Protein AF-A0A9P8LH87-F1 (afdb_monomer_lite)

Structure (mmCIF, N/CA/C/O backbone):
data_AF-A0A9P8LH87-F1
#
_entry.id   AF-A0A9P8LH87-F1
#
loop_
_atom_site.group_PDB
_atom_site.id
_atom_site.type_symbol
_atom_site.label_atom_id
_atom_site.label_alt_id
_atom_site.label_comp_id
_atom_site.label_asym_id
_atom_site.label_entity_id
_atom_site.label_seq_id
_atom_site.pdbx_PDB_ins_code
_atom_site.Cartn_x
_atom_site.Cartn_y
_atom_site.Cartn_z
_atom_site.occupancy
_atom_site.B_iso_or_equiv
_atom_site.auth_seq_id
_atom_site.auth_comp_id
_atom_site.auth_asym_id
_atom_site.auth_atom_id
_atom_site.pdbx_PDB_model_num
ATOM 1 N N . MET A 1 1 ? -9.442 4.334 -18.642 1.00 29.98 1 MET A N 1
ATOM 2 C CA . MET A 1 1 ? -10.395 4.026 -17.554 1.00 29.98 1 MET A CA 1
ATOM 3 C C . MET A 1 1 ? -9.666 4.016 -16.208 1.00 29.98 1 MET A C 1
ATOM 5 O O . MET A 1 1 ? -9.674 3.008 -15.526 1.00 29.98 1 MET A O 1
ATOM 9 N N . ALA A 1 2 ? -9.002 5.116 -15.840 1.00 28.38 2 ALA A N 1
ATOM 10 C CA . ALA A 1 2 ? -8.230 5.226 -14.590 1.00 28.38 2 ALA A CA 1
ATOM 11 C C . ALA A 1 2 ? -8.615 6.495 -13.801 1.00 28.38 2 ALA A C 1
ATOM 13 O O . ALA A 1 2 ? -7.795 7.063 -13.097 1.00 28.38 2 ALA A O 1
ATOM 14 N N . GLY A 1 3 ? -9.852 6.971 -13.983 1.00 26.28 3 GLY A N 1
ATOM 15 C CA . GLY A 1 3 ? -10.373 8.191 -13.351 1.00 26.28 3 GLY A CA 1
ATOM 16 C C . GLY A 1 3 ? -11.658 7.977 -12.546 1.00 26.28 3 GLY A C 1
ATOM 17 O O . GLY A 1 3 ? -12.311 8.950 -12.207 1.00 26.28 3 GLY A O 1
ATOM 18 N N . GLU A 1 4 ? -12.043 6.726 -12.265 1.00 32.62 4 GLU A N 1
ATOM 19 C CA . GLU A 1 4 ? -13.296 6.384 -11.556 1.00 32.62 4 GLU A CA 1
ATOM 20 C C . GLU A 1 4 ? -13.100 5.314 -10.459 1.00 32.62 4 GLU A C 1
ATOM 22 O O . GLU A 1 4 ? -14.063 4.773 -9.927 1.00 32.62 4 GLU A O 1
ATOM 27 N N . THR A 1 5 ? -11.860 4.943 -10.122 1.00 45.44 5 THR A N 1
ATOM 28 C CA . THR A 1 5 ? -11.582 3.670 -9.430 1.00 45.44 5 THR A CA 1
ATOM 29 C C . THR A 1 5 ? -11.539 3.736 -7.901 1.00 45.44 5 THR A C 1
ATOM 31 O O . THR A 1 5 ? -11.741 2.703 -7.272 1.00 45.44 5 THR A O 1
ATOM 34 N N . GLY A 1 6 ? -11.328 4.903 -7.282 1.00 44.91 6 GLY A N 1
ATOM 35 C CA . GLY A 1 6 ? -11.209 5.007 -5.816 1.00 44.91 6 GLY A CA 1
ATOM 36 C C . GLY A 1 6 ? -12.530 4.787 -5.069 1.00 44.91 6 GLY A C 1
ATOM 37 O O . GLY A 1 6 ? -12.578 4.081 -4.065 1.00 44.91 6 GLY A O 1
ATOM 38 N N . THR A 1 7 ? -13.638 5.310 -5.599 1.00 52.12 7 THR A N 1
ATOM 39 C CA . THR A 1 7 ? -14.965 5.210 -4.969 1.00 52.12 7 THR A CA 1
ATOM 40 C C . THR A 1 7 ? -15.553 3.804 -5.013 1.00 52.12 7 THR A C 1
ATOM 42 O O . THR A 1 7 ? -16.386 3.480 -4.174 1.00 52.12 7 THR A O 1
ATOM 45 N N . HIS A 1 8 ? -15.106 2.938 -5.925 1.00 70.31 8 HIS A N 1
ATOM 46 C CA . HIS A 1 8 ? -15.698 1.612 -6.089 1.00 70.31 8 HIS A CA 1
ATOM 47 C C . HIS A 1 8 ? -15.263 0.620 -4.997 1.00 70.31 8 HIS A C 1
ATOM 49 O O . HIS A 1 8 ? -16.070 -0.214 -4.595 1.00 70.31 8 HIS A O 1
ATOM 55 N N . TYR A 1 9 ? -14.025 0.688 -4.487 1.00 88.06 9 TYR A N 1
ATOM 56 C CA . TYR A 1 9 ? -13.540 -0.311 -3.523 1.00 88.06 9 TYR A CA 1
ATOM 57 C C . TYR A 1 9 ? -14.290 -0.245 -2.195 1.00 88.06 9 TYR A C 1
ATOM 59 O O . TYR A 1 9 ? -14.820 -1.265 -1.750 1.00 88.06 9 TYR A O 1
ATOM 67 N N . PHE A 1 10 ? -14.385 0.940 -1.588 1.00 90.38 10 PHE A N 1
ATOM 68 C CA . PHE A 1 10 ? -15.078 1.077 -0.308 1.00 90.38 10 PHE A CA 1
ATOM 69 C C . PHE A 1 10 ? -16.588 0.982 -0.481 1.00 90.38 10 PHE A C 1
ATOM 71 O O . PHE A 1 10 ? -17.227 0.256 0.271 1.00 90.38 10 PHE A O 1
ATOM 78 N N . GLN A 1 11 ? -17.152 1.580 -1.538 1.00 90.25 11 GLN A N 1
ATOM 79 C CA . GLN A 1 11 ? -18.589 1.516 -1.792 1.00 90.25 11 GLN A CA 1
ATOM 80 C C . GLN A 1 11 ? -19.066 0.069 -1.943 1.00 90.25 11 GLN A C 1
ATOM 82 O O . GLN A 1 11 ? -20.049 -0.304 -1.310 1.00 90.25 11 GLN A O 1
ATOM 87 N N . ARG A 1 12 ? -18.365 -0.777 -2.711 1.00 90.25 12 ARG A N 1
ATOM 88 C CA . ARG A 1 12 ? -18.690 -2.215 -2.808 1.00 90.25 12 ARG A CA 1
ATOM 89 C C . ARG A 1 12 ? -18.561 -2.944 -1.481 1.00 90.25 12 ARG A C 1
ATOM 91 O O . ARG A 1 12 ? -19.260 -3.928 -1.268 1.00 90.25 12 ARG A O 1
ATOM 98 N N . ASN A 1 13 ? -17.634 -2.502 -0.635 1.00 92.25 13 ASN A N 1
ATOM 99 C CA . ASN A 1 13 ? -17.394 -3.112 0.659 1.00 92.25 13 ASN A CA 1
ATOM 100 C C . ASN A 1 13 ? -18.334 -2.589 1.750 1.00 92.25 13 ASN A C 1
ATOM 102 O O . ASN A 1 13 ? -18.243 -3.088 2.864 1.00 92.25 13 ASN A O 1
ATOM 106 N N . LEU A 1 14 ? -19.266 -1.676 1.461 1.00 94.06 14 LEU A N 1
ATOM 107 C CA . LEU A 1 14 ? -20.299 -1.295 2.423 1.00 94.06 14 LEU A CA 1
ATOM 108 C C . LEU A 1 14 ? -21.257 -2.466 2.697 1.00 94.06 14 LEU A C 1
ATOM 110 O O . LEU A 1 14 ? -21.630 -3.207 1.784 1.00 94.06 14 LEU A O 1
ATOM 114 N N . VAL A 1 15 ? -21.717 -2.615 3.941 1.00 94.12 15 VAL A N 1
ATOM 115 C CA . VAL A 1 15 ? -22.616 -3.710 4.361 1.00 94.12 15 VAL A CA 1
ATOM 116 C C . VAL A 1 15 ? -23.922 -3.752 3.563 1.00 94.12 15 VAL A C 1
ATOM 118 O O . VAL A 1 15 ? -24.407 -4.830 3.221 1.00 94.12 15 VAL A O 1
ATOM 121 N N . HIS A 1 16 ? -24.465 -2.599 3.161 1.00 91.75 16 HIS A N 1
ATOM 122 C CA . HIS A 1 16 ? -25.667 -2.534 2.320 1.00 91.75 16 HIS A CA 1
ATOM 123 C C . HIS A 1 16 ? -25.424 -2.971 0.861 1.00 91.75 16 HIS A C 1
ATOM 125 O O . HIS A 1 16 ? -26.381 -3.184 0.118 1.00 91.75 16 HIS A O 1
ATOM 131 N N . HIS A 1 17 ? -24.162 -3.155 0.467 1.00 91.44 17 HIS A N 1
ATOM 132 C CA . HIS A 1 17 ? -23.740 -3.785 -0.785 1.00 91.44 17 HIS A CA 1
ATOM 133 C C . HIS A 1 17 ? -23.175 -5.204 -0.582 1.00 91.44 17 HIS A C 1
ATOM 135 O O . HIS A 1 17 ? -22.661 -5.800 -1.527 1.00 91.44 17 HIS A O 1
ATOM 141 N N . GLY A 1 18 ? -23.315 -5.777 0.620 1.00 90.81 18 GLY A N 1
ATOM 142 C CA . GLY A 1 18 ? -22.856 -7.130 0.947 1.00 90.81 18 GLY A CA 1
ATOM 143 C C . GLY A 1 18 ? -21.380 -7.229 1.344 1.00 90.81 18 GLY A C 1
ATOM 144 O O . GLY A 1 18 ? -20.838 -8.333 1.343 1.00 90.81 18 GLY A O 1
ATOM 145 N N . GLY A 1 19 ? -20.733 -6.102 1.653 1.00 93.00 19 GLY A N 1
ATOM 146 C CA . GLY A 1 19 ? -19.366 -6.058 2.167 1.00 93.00 19 GLY A CA 1
ATOM 147 C C . GLY A 1 19 ? -19.262 -6.072 3.698 1.00 93.00 19 GLY A C 1
ATOM 148 O O . GLY A 1 19 ? -20.165 -6.539 4.387 1.00 93.00 19 GLY A O 1
ATOM 149 N N . PHE A 1 20 ? -18.133 -5.576 4.214 1.00 93.81 20 PHE A N 1
ATOM 150 C CA . PHE A 1 20 ? -17.733 -5.624 5.631 1.00 93.81 20 PHE A CA 1
ATOM 151 C C . PHE A 1 20 ? -17.703 -4.259 6.340 1.00 93.81 20 PHE A C 1
ATOM 153 O O . PHE A 1 20 ? -17.503 -4.224 7.549 1.00 93.81 20 PHE A O 1
ATOM 160 N N . LEU A 1 21 ? -17.848 -3.150 5.614 1.00 95.44 21 LEU A N 1
ATOM 161 C CA . LEU A 1 21 ? -17.744 -1.791 6.146 1.00 95.44 21 LEU A CA 1
ATOM 162 C C . LEU A 1 21 ? -19.134 -1.255 6.497 1.00 95.44 21 LEU A C 1
ATOM 164 O O . LEU A 1 21 ? -19.994 -1.141 5.622 1.00 95.44 21 LEU A O 1
ATOM 168 N N . ASP A 1 22 ? -19.366 -0.910 7.759 1.00 95.94 22 ASP A N 1
ATOM 169 C CA . ASP A 1 22 ? -20.604 -0.235 8.166 1.00 95.94 22 ASP A CA 1
ATOM 170 C C . ASP A 1 22 ? -20.636 1.215 7.660 1.00 95.94 22 ASP A C 1
ATOM 172 O O . ASP A 1 22 ? -21.649 1.681 7.131 1.00 95.94 22 ASP A O 1
ATOM 176 N N . GLU A 1 23 ? -19.494 1.894 7.755 1.00 95.06 23 GLU A N 1
ATOM 177 C CA . GLU A 1 23 ? -19.269 3.258 7.289 1.00 95.06 23 GLU A CA 1
ATOM 178 C C . GLU A 1 23 ? -17.835 3.447 6.776 1.00 95.06 23 GLU A C 1
ATOM 180 O O . GLU A 1 23 ? -16.977 2.587 6.968 1.00 95.06 23 GLU A O 1
ATOM 185 N N . VAL A 1 24 ? -17.599 4.572 6.102 1.00 95.06 24 VAL A N 1
ATOM 186 C CA . VAL A 1 24 ? -16.270 5.059 5.714 1.00 95.06 24 VAL A CA 1
ATOM 187 C C . VAL A 1 24 ? -16.137 6.492 6.197 1.00 95.06 24 VAL A C 1
ATOM 189 O O . VAL A 1 24 ? -16.932 7.357 5.807 1.00 95.06 24 VAL A O 1
ATOM 192 N N . VAL A 1 25 ? -15.128 6.753 7.021 1.00 93.50 25 VAL A N 1
ATOM 193 C CA . VAL A 1 25 ? -14.906 8.060 7.638 1.00 93.50 25 VAL A CA 1
ATOM 194 C C . VAL A 1 25 ? -13.648 8.687 7.053 1.00 93.50 25 VAL A C 1
ATOM 196 O O . VAL A 1 25 ? -12.530 8.210 7.238 1.00 93.50 25 VAL A O 1
ATOM 199 N N . PHE A 1 26 ? -13.822 9.804 6.356 1.00 91.94 26 PHE A N 1
ATOM 200 C CA . PHE A 1 26 ? -12.718 10.550 5.767 1.00 91.94 26 PHE A CA 1
ATOM 201 C C . PHE A 1 26 ? -12.140 11.535 6.783 1.00 91.94 26 PHE A C 1
ATOM 203 O O . PHE A 1 26 ? -12.861 12.379 7.327 1.00 91.94 26 PHE A O 1
ATOM 210 N N . LEU A 1 27 ? -10.823 11.484 6.987 1.00 88.56 27 LEU A N 1
ATOM 211 C CA . LEU A 1 27 ? -10.092 12.507 7.725 1.00 88.56 27 LEU A CA 1
ATOM 212 C C . LEU A 1 27 ? -9.541 13.544 6.750 1.00 88.56 27 LEU A C 1
ATOM 214 O O . LEU A 1 27 ? -8.509 13.342 6.103 1.00 88.56 27 LEU A O 1
ATOM 218 N N . GLN A 1 28 ? -10.220 14.683 6.661 1.00 86.00 28 GLN A N 1
ATOM 219 C CA . GLN A 1 28 ? -9.756 15.793 5.841 1.00 86.00 28 GLN A CA 1
ATOM 220 C C . GLN A 1 28 ? -8.493 16.416 6.456 1.00 86.00 28 GLN A C 1
ATOM 222 O O . GLN A 1 28 ? -8.546 17.066 7.498 1.00 86.00 28 GLN A O 1
ATOM 227 N N . ARG A 1 29 ? -7.350 16.235 5.788 1.00 80.88 29 ARG A N 1
ATOM 228 C CA . ARG A 1 29 ? -6.041 16.786 6.190 1.00 80.88 29 ARG A CA 1
ATOM 229 C C . ARG A 1 29 ? -5.373 17.603 5.075 1.00 80.88 29 ARG A C 1
ATOM 231 O O . ARG A 1 29 ? -4.154 17.725 5.022 1.00 80.88 29 ARG A O 1
ATOM 238 N N . THR A 1 30 ? -6.181 18.168 4.184 1.00 82.44 30 THR A N 1
ATOM 239 C CA . THR A 1 30 ? -5.751 19.040 3.085 1.00 82.44 30 THR A CA 1
ATOM 240 C C . THR A 1 30 ? -6.389 20.421 3.235 1.00 82.44 30 THR A C 1
ATOM 242 O O . THR A 1 30 ? -7.486 20.554 3.783 1.00 82.44 30 THR A O 1
ATOM 245 N N . SER A 1 31 ? -5.677 21.449 2.778 1.00 83.50 31 SER A N 1
ATOM 246 C CA . SER A 1 31 ? -6.192 22.814 2.619 1.00 83.50 31 SER A CA 1
ATOM 247 C C . SER A 1 31 ? -6.432 23.170 1.150 1.00 83.50 31 SER A C 1
ATOM 249 O O . SER A 1 31 ? -6.701 24.330 0.843 1.00 83.50 31 SER A O 1
ATOM 251 N N . ASP A 1 32 ? -6.249 22.211 0.240 1.00 88.44 32 ASP A N 1
ATOM 252 C CA . ASP A 1 32 ? -6.529 22.395 -1.176 1.00 88.44 32 ASP A CA 1
ATOM 253 C C . ASP A 1 32 ? -8.045 22.389 -1.407 1.00 88.44 32 ASP A C 1
ATOM 255 O O . ASP A 1 32 ? -8.748 21.462 -1.005 1.00 88.44 32 ASP A O 1
ATOM 259 N N . GLN A 1 33 ? -8.562 23.451 -2.024 1.00 91.69 33 GLN A N 1
ATOM 260 C CA . GLN A 1 33 ? -10.002 23.610 -2.206 1.00 91.69 33 GLN A CA 1
ATOM 261 C C . GLN A 1 33 ? -10.581 22.603 -3.208 1.00 91.69 33 GLN A C 1
ATOM 263 O O . GLN A 1 33 ? -11.731 22.202 -3.051 1.00 91.69 33 GLN A O 1
ATOM 268 N N . GLU A 1 34 ? -9.810 22.183 -4.213 1.00 92.38 34 GLU A N 1
ATOM 269 C CA . GLU A 1 34 ? -10.263 21.202 -5.201 1.00 92.38 34 GLU A CA 1
ATOM 270 C C . GLU A 1 34 ? -10.465 19.832 -4.541 1.00 92.38 34 GLU A C 1
ATOM 272 O O . GLU A 1 34 ? -11.516 19.210 -4.724 1.00 92.38 34 GLU A O 1
ATOM 277 N N . ASP A 1 35 ? -9.519 19.412 -3.695 1.00 89.25 35 ASP A N 1
ATOM 278 C CA . ASP A 1 35 ? -9.626 18.171 -2.919 1.00 89.25 35 ASP A CA 1
ATOM 279 C C . ASP A 1 35 ? -10.820 18.212 -1.952 1.00 89.25 35 ASP A C 1
ATOM 281 O O . ASP A 1 35 ? -11.580 17.245 -1.837 1.00 89.25 35 ASP A O 1
ATOM 285 N N . ILE A 1 36 ? -11.011 19.346 -1.267 1.00 90.06 36 ILE A N 1
ATOM 286 C CA . ILE A 1 36 ? -12.121 19.560 -0.328 1.00 90.06 36 ILE A CA 1
ATOM 287 C C . ILE A 1 36 ? -13.466 19.478 -1.061 1.00 90.06 36 ILE A C 1
ATOM 289 O O . ILE A 1 36 ? -14.369 18.753 -0.631 1.00 90.06 36 ILE A O 1
ATOM 293 N N . ASP A 1 37 ? -13.609 20.175 -2.189 1.00 93.00 37 ASP A N 1
ATOM 294 C CA . ASP A 1 37 ? -14.839 20.179 -2.984 1.00 93.00 37 ASP A CA 1
ATOM 295 C C . ASP A 1 37 ? -15.153 18.781 -3.538 1.00 93.00 37 ASP A C 1
ATOM 297 O O . ASP A 1 37 ? -16.312 18.337 -3.519 1.00 93.00 37 ASP A O 1
ATOM 301 N N . TRP A 1 38 ? -14.124 18.056 -3.990 1.00 92.38 38 TRP A N 1
ATOM 302 C CA . TRP A 1 38 ? -14.246 16.666 -4.421 1.00 92.38 38 TRP A CA 1
ATOM 303 C C . TRP A 1 38 ? -14.715 15.758 -3.279 1.00 92.38 38 TRP A C 1
ATOM 305 O O . TRP A 1 38 ? -15.649 14.969 -3.469 1.00 92.38 38 TRP A O 1
ATOM 315 N N . LEU A 1 39 ? -14.127 15.894 -2.087 1.00 91.81 39 LEU A N 1
ATOM 316 C CA . LEU A 1 39 ? -14.471 15.094 -0.915 1.00 91.81 39 LEU A CA 1
ATOM 317 C C . LEU A 1 39 ? -15.929 15.322 -0.496 1.00 91.81 39 LEU A C 1
ATOM 319 O O . LEU A 1 39 ? -16.704 14.367 -0.404 1.00 91.81 39 LEU A O 1
ATOM 323 N N . HIS A 1 40 ? -16.345 16.579 -0.324 1.00 93.75 40 HIS A N 1
ATOM 324 C CA . HIS A 1 40 ? -17.731 16.914 0.021 1.00 93.75 40 HIS A CA 1
ATOM 325 C C . HIS A 1 40 ? -18.728 16.430 -1.040 1.00 93.75 40 HIS A C 1
ATOM 327 O O . HIS A 1 40 ? -19.803 15.909 -0.714 1.00 93.75 40 HIS A O 1
ATOM 333 N N . THR A 1 41 ? -18.375 16.550 -2.321 1.00 94.44 41 THR A N 1
ATOM 334 C CA . THR A 1 41 ? -19.199 16.033 -3.420 1.00 94.44 41 THR A CA 1
ATOM 335 C C . THR A 1 41 ? -19.322 14.510 -3.367 1.00 94.44 41 THR A C 1
ATOM 337 O O . THR A 1 41 ? -20.404 13.974 -3.600 1.00 94.44 41 THR A O 1
ATOM 340 N N . THR A 1 42 ? -18.238 13.804 -3.056 1.00 91.94 42 THR A N 1
ATOM 341 C CA . THR A 1 42 ? -18.209 12.338 -2.979 1.00 91.94 42 THR A CA 1
ATOM 342 C C . THR A 1 42 ? -19.034 11.824 -1.802 1.00 91.94 42 THR A C 1
ATOM 344 O O . THR A 1 42 ? -19.883 10.947 -1.979 1.00 91.94 42 THR A O 1
ATOM 347 N N . VAL A 1 43 ? -18.848 12.417 -0.622 1.00 93.25 43 VAL A N 1
ATOM 348 C CA . VAL A 1 43 ? -19.565 12.049 0.606 1.00 93.25 43 VAL A CA 1
ATOM 349 C C . VAL A 1 43 ? -21.061 12.341 0.485 1.00 93.25 43 VAL A C 1
ATOM 351 O O . VAL A 1 43 ? -21.882 11.481 0.784 1.00 93.25 43 VAL A O 1
ATOM 354 N N . SER A 1 44 ? -21.447 13.505 -0.051 1.00 94.75 44 SER A N 1
ATOM 355 C CA . SER A 1 44 ? -22.869 13.858 -0.223 1.00 94.75 44 SER A CA 1
ATOM 356 C C . SER A 1 44 ? -23.636 12.934 -1.177 1.00 94.75 44 SER A C 1
ATOM 358 O O . SER A 1 44 ? -24.862 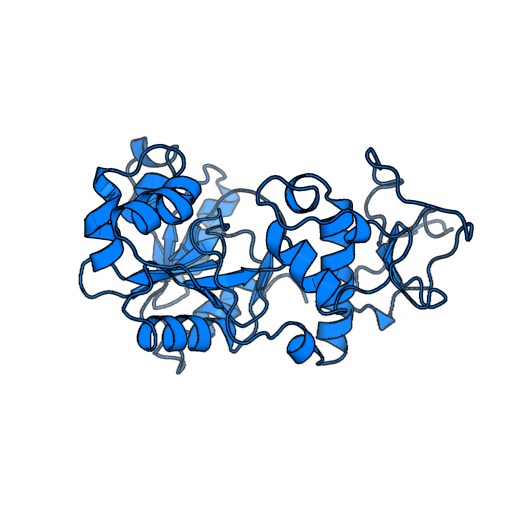12.845 -1.098 1.00 94.75 44 SER A O 1
ATOM 360 N N . LYS A 1 45 ? -22.930 12.238 -2.075 1.00 92.62 45 LYS A N 1
ATOM 361 C CA . LYS A 1 45 ? -23.515 11.313 -3.054 1.00 92.62 45 LYS A CA 1
ATOM 362 C C . LYS A 1 45 ? -23.495 9.851 -2.611 1.00 92.62 45 LYS A C 1
ATOM 364 O O . LYS A 1 45 ? -24.151 9.039 -3.262 1.00 92.62 45 LYS A O 1
ATOM 369 N N . THR A 1 46 ? -22.769 9.510 -1.546 1.00 90.56 46 THR A N 1
ATOM 370 C CA . THR A 1 46 ? -22.499 8.114 -1.178 1.00 90.56 46 THR A CA 1
ATOM 371 C C . THR A 1 46 ? -23.003 7.821 0.235 1.00 90.56 46 THR A C 1
ATOM 373 O O . THR A 1 46 ? -22.359 8.207 1.209 1.00 90.56 46 THR A O 1
ATOM 376 N N . PRO A 1 47 ? -24.155 7.137 0.382 1.00 92.50 47 PRO A N 1
ATOM 377 C CA . PRO A 1 47 ? -24.630 6.689 1.686 1.00 92.50 47 PRO A CA 1
ATOM 378 C C . PRO A 1 47 ? -23.581 5.832 2.400 1.00 92.50 47 PRO A C 1
ATOM 380 O O . PRO A 1 47 ? -22.967 4.969 1.779 1.00 92.50 47 PRO A O 1
ATOM 383 N N . GLY A 1 48 ? -23.399 6.054 3.701 1.00 92.69 48 GLY A N 1
ATOM 384 C CA . GLY A 1 48 ? -22.381 5.367 4.502 1.00 92.69 48 GLY A CA 1
ATOM 385 C C . GLY A 1 48 ? -21.006 6.035 4.481 1.00 92.69 48 GLY A C 1
ATOM 386 O O . GLY A 1 48 ? -20.119 5.571 5.183 1.00 92.69 48 GLY A O 1
ATOM 387 N N . TYR A 1 49 ? -20.810 7.114 3.716 1.00 95.06 49 TYR A N 1
ATOM 388 C CA . TYR A 1 49 ? -19.601 7.931 3.821 1.00 95.06 49 TYR A CA 1
ATOM 389 C C . TYR A 1 49 ? -19.852 9.139 4.725 1.00 95.06 49 TYR A C 1
ATOM 391 O O . TYR A 1 49 ? -20.934 9.732 4.699 1.00 95.06 49 TYR A O 1
ATOM 399 N N . SER A 1 50 ? -18.841 9.535 5.492 1.00 94.31 50 SER A N 1
ATOM 400 C CA . SER A 1 50 ? -18.870 10.726 6.338 1.00 94.31 50 SER A CA 1
ATOM 401 C C . SER A 1 50 ? -17.507 11.422 6.370 1.00 94.31 50 SER A C 1
ATOM 403 O O . SER A 1 50 ? -16.486 10.849 5.997 1.00 94.31 50 SER A O 1
ATOM 405 N N . ILE A 1 51 ? -17.490 12.688 6.786 1.00 92.00 51 ILE A N 1
ATOM 406 C CA . ILE A 1 51 ? -16.250 13.429 7.044 1.00 92.00 51 ILE A CA 1
ATOM 407 C C . ILE A 1 51 ? -16.154 13.615 8.551 1.00 92.00 51 ILE A C 1
ATOM 409 O O . ILE A 1 51 ? -17.104 14.082 9.185 1.00 92.00 51 ILE A O 1
ATOM 413 N N . ALA A 1 52 ? -15.009 13.257 9.117 1.00 88.06 52 ALA A N 1
ATOM 414 C CA . ALA A 1 52 ? -14.724 13.495 10.518 1.00 88.06 52 ALA A CA 1
ATOM 415 C C . ALA A 1 52 ? -14.692 14.997 10.837 1.00 88.06 52 ALA A C 1
ATOM 417 O O . ALA A 1 52 ? -14.018 15.779 10.165 1.00 88.06 52 ALA A O 1
ATOM 418 N N . ASN A 1 53 ? -15.354 15.395 11.925 1.00 73.81 53 ASN A N 1
ATOM 419 C CA . ASN A 1 53 ? -15.263 16.757 12.446 1.00 73.81 53 ASN A CA 1
ATOM 420 C C . ASN A 1 53 ? -13.942 16.940 13.211 1.00 73.81 53 ASN A C 1
ATOM 422 O O . ASN A 1 53 ? -13.867 16.643 14.403 1.00 73.81 53 ASN A O 1
ATOM 426 N N . TYR A 1 54 ? -12.908 17.441 12.534 1.00 69.44 54 TYR A N 1
ATOM 427 C CA . TYR A 1 54 ? -11.635 17.817 13.155 1.00 69.44 54 TYR A CA 1
ATOM 428 C C . TYR A 1 54 ? -11.583 19.308 13.504 1.00 69.44 54 TYR A C 1
ATOM 430 O O . TYR A 1 54 ? -12.031 20.159 12.739 1.00 69.44 54 TYR A O 1
ATOM 438 N N . THR A 1 55 ? -10.996 19.634 14.656 1.00 61.94 55 THR A N 1
ATOM 439 C CA . THR A 1 55 ? -10.570 20.998 14.994 1.00 61.94 55 THR A CA 1
ATOM 440 C C . THR A 1 55 ? -9.199 21.294 14.364 1.00 61.94 55 THR A C 1
ATOM 442 O O . THR A 1 55 ? -8.382 20.388 14.189 1.00 61.94 55 THR A O 1
ATOM 445 N N . GLU A 1 56 ? -8.938 22.556 13.994 1.00 55.94 56 GLU A N 1
ATOM 446 C CA . GLU A 1 56 ? -7.729 22.978 13.250 1.00 55.94 56 GLU A CA 1
ATOM 447 C C . GLU A 1 56 ? -6.397 22.600 13.936 1.00 55.94 56 GLU A C 1
ATOM 449 O O . GLU A 1 56 ? -5.391 22.383 13.263 1.00 55.94 56 GLU A O 1
ATOM 454 N N . ASP A 1 57 ? -6.382 22.463 15.264 1.00 56.38 57 ASP A N 1
ATOM 455 C CA . ASP A 1 57 ? -5.208 22.106 16.073 1.00 56.38 57 ASP A CA 1
ATOM 456 C C . ASP A 1 57 ? -4.724 20.656 15.878 1.00 56.38 57 ASP A C 1
ATOM 458 O O . ASP A 1 57 ? -3.598 20.329 16.251 1.00 56.38 57 ASP A O 1
ATOM 462 N N . ARG A 1 58 ? -5.535 19.794 15.251 1.00 56.38 58 ARG A N 1
ATOM 463 C CA . ARG A 1 58 ? -5.267 18.353 15.096 1.00 56.38 58 ARG A CA 1
ATOM 464 C C . ARG A 1 58 ? -4.752 17.936 13.717 1.00 56.38 58 ARG A C 1
ATOM 466 O O . ARG A 1 58 ? -4.363 16.784 13.536 1.00 56.38 58 ARG A O 1
ATOM 473 N N . VAL A 1 59 ? -4.704 18.857 12.752 1.00 56.62 59 VAL A N 1
ATOM 474 C CA . VAL A 1 59 ? -4.304 18.565 11.359 1.00 56.62 59 VAL A CA 1
ATOM 475 C C . VAL A 1 59 ? -2.814 18.208 11.247 1.00 56.62 59 VAL A C 1
ATOM 477 O O . VAL A 1 59 ? -2.429 17.403 10.402 1.00 56.62 59 VAL A O 1
ATOM 480 N N . SER A 1 60 ? -1.963 18.763 12.116 1.00 59.53 60 SER A N 1
ATOM 481 C CA . SER A 1 60 ? -0.501 18.611 12.039 1.00 59.53 60 SER A CA 1
ATOM 482 C C . SER A 1 60 ? 0.061 17.376 12.752 1.00 59.53 60 SER A C 1
ATOM 484 O O . SER A 1 60 ? 1.225 17.040 12.538 1.00 59.53 60 SER A O 1
ATOM 486 N N . ASN A 1 61 ? -0.736 16.687 13.577 1.00 72.38 61 ASN A N 1
ATOM 487 C CA . ASN A 1 61 ? -0.293 15.528 14.351 1.00 72.38 61 ASN A CA 1
ATOM 488 C C . ASN A 1 61 ? -1.114 14.280 13.977 1.00 72.38 61 ASN A C 1
ATOM 490 O O . ASN A 1 61 ? -2.331 14.212 14.165 1.00 72.38 61 ASN A O 1
ATOM 494 N N . TYR A 1 62 ? -0.439 13.284 13.398 1.00 74.06 62 TYR A N 1
ATOM 495 C CA . TYR A 1 62 ? -1.052 12.032 12.940 1.00 74.06 62 TYR A CA 1
ATOM 496 C C . TYR A 1 62 ? -1.626 11.189 14.078 1.00 74.06 62 TYR A C 1
ATOM 498 O O . TYR A 1 62 ? -2.633 10.518 13.856 1.00 74.06 62 TYR A O 1
ATOM 506 N N . ALA A 1 63 ? -1.132 11.349 15.311 1.00 77.44 63 ALA A N 1
ATOM 507 C CA . ALA A 1 63 ? -1.695 10.681 16.484 1.00 77.44 63 ALA A CA 1
ATOM 508 C C . ALA A 1 63 ? -3.187 11.012 16.705 1.00 77.44 63 ALA A C 1
ATOM 510 O O . ALA A 1 63 ? -3.952 10.151 17.129 1.00 77.44 63 ALA A O 1
ATOM 511 N N . HIS A 1 64 ? -3.645 12.212 16.325 1.00 80.50 64 HIS A N 1
ATOM 512 C CA . HIS A 1 64 ? -5.058 12.590 16.456 1.00 80.50 64 HIS A CA 1
ATOM 513 C C . HIS A 1 64 ? -5.995 11.874 15.481 1.00 80.50 64 HIS A C 1
ATOM 515 O O . HIS A 1 64 ? -7.215 11.979 15.617 1.00 80.50 64 HIS A O 1
ATOM 521 N N . SER A 1 65 ? -5.466 11.131 14.501 1.00 81.00 65 SER A N 1
ATOM 522 C CA . SER A 1 65 ? -6.288 10.245 13.665 1.00 81.00 65 SER A CA 1
ATOM 523 C C . SER A 1 65 ? -7.075 9.261 14.543 1.00 81.00 65 SER A C 1
ATOM 525 O O . SER A 1 65 ? -8.227 8.953 14.283 1.00 81.00 65 SER A O 1
ATOM 527 N N . TRP A 1 66 ? -6.495 8.854 15.667 1.00 87.06 66 TRP A N 1
ATOM 528 C CA . TRP A 1 66 ? -7.013 7.808 16.545 1.00 87.06 66 TRP A CA 1
ATOM 529 C C . TRP A 1 66 ? -8.026 8.299 17.598 1.00 87.06 66 TRP A C 1
ATOM 531 O O . TRP A 1 66 ? -8.584 7.506 18.365 1.00 87.06 66 TRP A O 1
ATOM 541 N N . ASP A 1 67 ? -8.299 9.605 17.645 1.00 86.25 67 ASP A N 1
ATOM 542 C CA . ASP A 1 67 ? -9.162 10.220 18.663 1.00 86.25 67 ASP A CA 1
ATOM 543 C C . ASP A 1 67 ? -10.635 9.816 18.528 1.00 86.25 67 ASP A C 1
ATOM 545 O O . ASP A 1 67 ? -11.365 9.795 19.519 1.00 86.25 67 ASP A O 1
ATOM 549 N N . LEU A 1 68 ? -11.066 9.480 17.311 1.00 86.50 68 LEU A N 1
ATOM 550 C CA . LEU A 1 68 ? -12.445 9.093 17.000 1.00 86.50 68 LEU A CA 1
ATOM 551 C C . LEU A 1 68 ? -12.712 7.604 17.227 1.00 86.50 68 LEU A C 1
ATOM 553 O O . LEU A 1 68 ? -13.842 7.157 17.074 1.00 86.50 68 LEU A O 1
ATOM 557 N N . CYS A 1 69 ? -11.683 6.830 17.582 1.00 92.06 69 CYS A N 1
ATOM 558 C CA . CYS A 1 69 ? -11.856 5.412 17.852 1.00 92.06 69 CYS A CA 1
ATOM 559 C C . CYS A 1 69 ? -12.651 5.184 19.145 1.00 92.06 69 CYS A C 1
ATOM 561 O O . CYS A 1 69 ? -12.324 5.743 20.200 1.00 92.06 69 CYS A O 1
ATOM 563 N N . GLU A 1 70 ? -13.656 4.318 19.057 1.00 94.56 70 GLU A N 1
ATOM 564 C CA . GLU A 1 70 ? -14.564 3.951 20.139 1.00 94.56 70 GLU A CA 1
ATOM 565 C C . GLU A 1 70 ? -14.384 2.476 20.543 1.00 94.56 70 GLU A C 1
ATOM 567 O O . GLU A 1 70 ? -14.158 1.621 19.680 1.00 94.56 70 GLU A O 1
ATOM 572 N N . PRO A 1 71 ? -14.492 2.137 21.843 1.00 96.25 71 PRO A N 1
ATOM 573 C CA . PRO A 1 71 ? -14.477 0.746 22.294 1.00 96.25 71 PRO A CA 1
ATOM 574 C C . PRO A 1 71 ? -15.573 -0.095 21.627 1.00 96.25 71 PRO A C 1
ATOM 576 O O . PRO A 1 71 ? -16.684 0.382 21.410 1.00 96.25 71 PRO A O 1
ATOM 579 N N . GLY A 1 72 ? -15.287 -1.367 21.351 1.00 95.88 72 GLY A N 1
ATOM 580 C CA . GLY A 1 72 ? -16.219 -2.299 20.714 1.00 95.88 72 GLY A CA 1
ATOM 581 C C . GLY A 1 72 ? -16.313 -2.190 19.188 1.00 95.88 72 GLY A C 1
ATOM 582 O O . GLY A 1 72 ? -16.980 -3.026 18.580 1.00 95.88 72 GLY A O 1
ATOM 583 N N . THR A 1 73 ? -15.621 -1.231 18.568 1.00 97.00 73 THR A N 1
ATOM 584 C CA . THR A 1 73 ? -15.624 -1.012 17.112 1.00 97.00 73 THR A CA 1
ATOM 585 C C . THR A 1 73 ? -14.300 -1.451 16.490 1.00 97.00 73 THR A C 1
ATOM 587 O O . THR A 1 73 ? -13.230 -1.196 17.042 1.00 97.00 73 THR A O 1
ATOM 590 N N . MET A 1 74 ? -14.340 -2.135 15.345 1.00 96.62 74 MET A N 1
ATOM 591 C CA . MET A 1 74 ? -13.143 -2.478 14.570 1.00 96.62 74 MET A CA 1
ATOM 592 C C . MET A 1 74 ? -12.904 -1.405 13.508 1.00 96.62 74 MET A C 1
ATOM 594 O O . MET A 1 74 ? -13.798 -1.122 12.720 1.00 96.62 74 MET A O 1
ATOM 598 N N . TYR A 1 75 ? -11.694 -0.855 13.461 1.00 96.06 75 TYR A N 1
ATOM 599 C CA . TYR A 1 75 ? -11.294 0.168 12.496 1.00 96.06 75 TYR A CA 1
ATOM 600 C C . TYR A 1 75 ? -10.349 -0.418 11.453 1.00 96.06 75 TYR A C 1
ATOM 602 O O . TYR A 1 75 ? -9.479 -1.233 11.787 1.00 96.06 75 TYR A O 1
ATOM 610 N N . ILE A 1 76 ? -10.493 0.023 10.201 1.00 95.19 76 ILE A N 1
ATOM 611 C CA . ILE A 1 76 ? -9.561 -0.274 9.113 1.00 95.19 76 ILE A CA 1
ATOM 612 C C . ILE A 1 76 ? -8.982 1.049 8.620 1.00 95.19 76 ILE A C 1
ATOM 614 O O . ILE A 1 76 ? -9.624 1.782 7.887 1.00 95.19 76 ILE A O 1
ATOM 618 N N . LYS A 1 77 ? -7.745 1.353 9.008 1.00 92.50 77 LYS A N 1
ATOM 619 C CA . LYS A 1 77 ? -7.063 2.573 8.574 1.00 92.50 77 LYS A CA 1
ATOM 620 C C . LYS A 1 77 ? -6.429 2.352 7.206 1.00 92.50 77 LYS A C 1
ATOM 622 O O . LYS A 1 77 ? -5.690 1.380 7.038 1.00 92.50 77 LYS A O 1
ATOM 627 N N . ILE A 1 78 ? -6.699 3.248 6.262 1.00 91.44 78 ILE A N 1
ATOM 628 C CA . ILE A 1 78 ? -6.200 3.211 4.882 1.00 91.44 78 ILE A CA 1
ATOM 629 C C . ILE A 1 78 ? -5.695 4.612 4.508 1.00 91.44 78 ILE A C 1
ATOM 631 O O . ILE A 1 78 ? -6.418 5.590 4.669 1.00 91.44 78 ILE A O 1
ATOM 635 N N . ASP A 1 79 ? -4.463 4.739 4.024 1.00 87.06 79 ASP A N 1
ATOM 636 C CA . ASP A 1 79 ? -3.964 6.016 3.489 1.00 87.06 79 ASP A CA 1
ATOM 637 C C . ASP A 1 79 ? -4.566 6.310 2.106 1.00 87.06 79 ASP A C 1
ATOM 639 O O . ASP A 1 79 ? -4.930 5.405 1.350 1.00 87.06 79 ASP A O 1
ATOM 643 N N . ASP A 1 80 ? -4.650 7.590 1.751 1.00 84.50 80 ASP A N 1
ATOM 644 C CA . ASP A 1 80 ? -5.157 8.075 0.462 1.00 84.50 80 ASP A CA 1
ATOM 645 C C . ASP A 1 80 ? -4.305 7.719 -0.743 1.00 84.50 80 ASP A C 1
ATOM 647 O O . ASP A 1 80 ? -4.755 7.799 -1.886 1.00 84.50 80 ASP A O 1
ATOM 651 N N . ASP A 1 81 ? -3.068 7.331 -0.487 1.00 83.94 81 ASP A N 1
ATOM 652 C CA . ASP A 1 81 ? -2.085 7.051 -1.509 1.00 83.94 81 ASP A CA 1
ATOM 653 C C . ASP A 1 81 ? -2.197 5.601 -2.037 1.00 83.94 81 ASP A C 1
ATOM 655 O O . ASP A 1 81 ? -1.447 5.189 -2.924 1.00 83.94 81 ASP A O 1
ATOM 659 N N . ILE A 1 82 ? -3.199 4.841 -1.570 1.00 87.19 82 ILE A N 1
ATOM 660 C CA . ILE A 1 82 ? -3.575 3.510 -2.059 1.00 87.19 82 ILE A CA 1
ATOM 661 C C . ILE A 1 82 ? -4.379 3.607 -3.362 1.00 87.19 82 ILE A C 1
ATOM 663 O O . ILE A 1 82 ? -5.503 4.102 -3.415 1.00 87.19 82 ILE A O 1
ATOM 667 N N . VAL A 1 83 ? -3.832 3.031 -4.431 1.00 86.50 83 VAL A N 1
ATOM 668 C CA . VAL A 1 83 ? -4.404 3.080 -5.790 1.00 86.50 83 VAL A CA 1
ATOM 669 C C . VAL A 1 83 ? -5.047 1.767 -6.236 1.00 86.50 83 VAL A C 1
ATOM 671 O O . VAL A 1 83 ? -5.779 1.728 -7.229 1.00 86.50 83 VAL A O 1
ATOM 674 N N . PHE A 1 84 ? -4.784 0.675 -5.518 1.00 90.00 84 PHE A N 1
ATOM 675 C CA . PHE A 1 84 ? -5.370 -0.634 -5.786 1.00 90.00 84 PHE A CA 1
ATOM 676 C C . PHE A 1 84 ? -5.598 -1.403 -4.488 1.00 90.00 84 PHE A C 1
ATOM 678 O O . PHE A 1 84 ? -4.704 -1.473 -3.645 1.00 90.00 84 PHE A O 1
ATOM 685 N N . ILE A 1 85 ? -6.765 -2.037 -4.373 1.00 91.12 85 ILE A N 1
ATOM 686 C CA . ILE A 1 85 ? -7.118 -2.948 -3.285 1.00 91.12 85 ILE A CA 1
ATOM 687 C C . ILE A 1 85 ? -7.670 -4.221 -3.923 1.00 91.12 85 ILE A C 1
ATOM 689 O O . ILE A 1 85 ? -8.621 -4.164 -4.701 1.00 91.12 85 ILE A O 1
ATOM 693 N N . GLU A 1 86 ? -7.070 -5.370 -3.623 1.00 89.88 86 GLU A N 1
ATOM 694 C CA . GLU A 1 86 ? -7.613 -6.648 -4.078 1.00 89.88 86 GLU A CA 1
ATOM 695 C C . GLU A 1 86 ? -8.936 -6.955 -3.349 1.00 89.88 86 GLU A C 1
ATOM 697 O O . GLU A 1 86 ? -9.092 -6.650 -2.167 1.00 89.88 86 GLU A O 1
ATOM 702 N N . ASP A 1 87 ? -9.915 -7.531 -4.058 1.00 87.44 87 ASP A N 1
ATOM 703 C CA . ASP A 1 87 ? -11.295 -7.697 -3.560 1.00 87.44 87 ASP A CA 1
ATOM 704 C C . ASP A 1 87 ? -11.390 -8.454 -2.217 1.00 87.44 87 ASP A C 1
ATOM 706 O O . ASP A 1 87 ? -12.341 -8.266 -1.460 1.00 87.44 87 ASP A O 1
ATOM 710 N N . THR A 1 88 ? -10.417 -9.308 -1.902 1.00 88.19 88 THR A N 1
ATOM 711 C CA . THR A 1 88 ? -10.368 -10.107 -0.674 1.00 88.19 88 THR A CA 1
ATOM 712 C C . THR A 1 88 ? -9.539 -9.474 0.446 1.00 88.19 88 THR A C 1
ATOM 714 O O . THR A 1 88 ? -9.576 -9.990 1.563 1.00 88.19 88 THR A O 1
ATOM 717 N N . THR A 1 89 ? -8.875 -8.332 0.215 1.00 90.88 89 THR A N 1
ATOM 718 C CA . THR A 1 89 ? -8.045 -7.652 1.225 1.00 90.88 89 THR A CA 1
ATOM 719 C C . THR A 1 89 ? -8.836 -7.266 2.477 1.00 90.88 89 THR A C 1
ATOM 721 O O . THR A 1 89 ? -8.441 -7.636 3.582 1.00 90.88 89 THR A O 1
ATOM 724 N N . ILE A 1 90 ? -9.971 -6.570 2.330 1.00 93.12 90 ILE A N 1
ATOM 725 C CA . ILE A 1 90 ? -10.797 -6.138 3.476 1.00 93.12 90 ILE A CA 1
ATOM 726 C C . ILE A 1 90 ? -11.377 -7.344 4.244 1.00 93.12 90 ILE A C 1
ATOM 728 O O . ILE A 1 90 ? -11.150 -7.436 5.451 1.00 93.12 90 ILE A O 1
ATOM 732 N N . PRO A 1 91 ? -12.056 -8.319 3.600 1.00 91.06 91 PRO A N 1
ATOM 733 C CA . PRO A 1 91 ? -12.538 -9.511 4.302 1.00 91.06 91 PRO A CA 1
ATOM 734 C C . PRO A 1 91 ? -11.441 -10.247 5.082 1.00 91.06 91 PRO A C 1
ATOM 736 O O . PRO A 1 91 ? -11.664 -10.737 6.187 1.00 91.06 91 PRO A O 1
ATOM 739 N N . ALA A 1 92 ? -10.240 -10.325 4.518 1.00 90.50 92 ALA A N 1
ATOM 740 C CA . ALA A 1 92 ? -9.145 -11.071 5.107 1.00 90.50 92 ALA A CA 1
ATOM 741 C C . ALA A 1 92 ? -8.455 -10.381 6.274 1.00 90.50 92 ALA A C 1
ATOM 743 O O . ALA A 1 92 ? -8.077 -11.059 7.234 1.00 90.50 92 ALA A O 1
ATOM 744 N N . ILE A 1 93 ? -8.266 -9.062 6.203 1.00 91.81 93 ILE A N 1
ATOM 745 C CA . ILE A 1 93 ? -7.666 -8.325 7.312 1.00 91.81 93 ILE A CA 1
ATOM 746 C C . ILE A 1 93 ? -8.581 -8.400 8.543 1.00 91.81 93 ILE A C 1
ATOM 748 O O . ILE A 1 93 ? -8.104 -8.668 9.649 1.00 91.81 93 ILE A O 1
ATOM 752 N N . VAL A 1 94 ? -9.901 -8.317 8.321 1.00 93.06 94 VAL A N 1
ATOM 753 C CA . VAL A 1 94 ? -10.942 -8.505 9.342 1.00 93.06 94 VAL A CA 1
ATOM 754 C C . VAL A 1 94 ? -10.918 -9.926 9.900 1.00 93.06 94 VAL A C 1
ATOM 756 O O . VAL A 1 94 ? -10.739 -10.112 11.105 1.00 93.06 94 VAL A O 1
ATOM 759 N N . ASP A 1 95 ? -11.042 -10.947 9.042 1.00 92.25 95 ASP A N 1
ATOM 760 C CA . ASP A 1 95 ? -11.030 -12.358 9.456 1.00 92.25 95 ASP A CA 1
ATOM 761 C C . ASP A 1 95 ? -9.770 -12.690 10.259 1.00 92.25 95 ASP A C 1
ATOM 763 O O . ASP A 1 95 ? -9.827 -13.382 11.282 1.00 92.25 95 ASP A O 1
ATOM 767 N N . THR A 1 96 ? -8.625 -12.142 9.853 1.00 90.94 96 THR A N 1
ATOM 768 C CA . THR A 1 96 ? -7.394 -12.443 10.559 1.00 90.94 96 THR A CA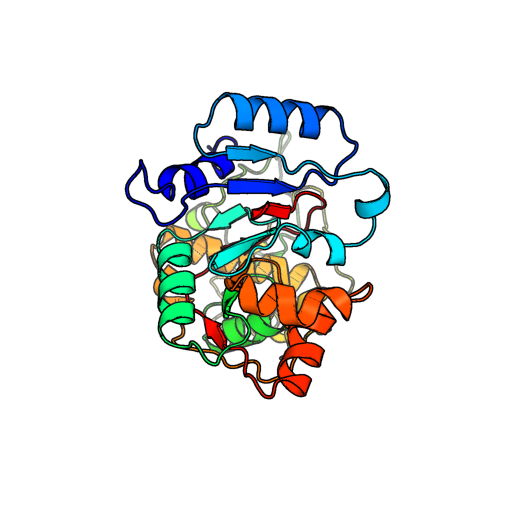 1
ATOM 769 C C . THR A 1 96 ? -7.280 -11.717 11.891 1.00 90.94 96 THR A C 1
ATOM 771 O O . THR A 1 96 ? -6.829 -12.336 12.861 1.00 90.94 96 THR A O 1
ATOM 774 N N . LYS A 1 97 ? -7.735 -10.463 12.002 1.00 92.06 97 LYS A N 1
ATOM 775 C CA . LYS A 1 97 ? -7.805 -9.780 13.301 1.00 92.06 97 LYS A CA 1
ATOM 776 C C . LYS A 1 97 ? -8.743 -10.523 14.260 1.00 92.06 97 LYS A C 1
ATOM 778 O O . LYS A 1 97 ? -8.377 -10.724 15.418 1.00 92.06 97 LYS A O 1
ATOM 783 N N . LEU A 1 98 ? -9.885 -11.020 13.774 1.00 93.19 98 LEU A N 1
ATOM 784 C CA . LEU A 1 98 ? -10.826 -11.835 14.556 1.00 93.19 98 LEU A CA 1
ATOM 785 C C . LEU A 1 98 ? -10.210 -13.159 15.035 1.00 93.19 98 LEU A C 1
ATOM 787 O O . LEU A 1 98 ? -10.394 -13.546 16.188 1.00 93.19 98 LEU A O 1
ATOM 791 N N . LYS A 1 99 ? -9.444 -13.846 14.179 1.00 91.25 99 LYS A N 1
ATOM 792 C CA . LYS A 1 99 ? -8.753 -15.104 14.524 1.00 91.25 99 LYS A CA 1
ATOM 793 C C . LYS A 1 99 ? -7.532 -14.917 15.424 1.00 91.25 99 LYS A C 1
ATOM 795 O O . LYS A 1 99 ? -7.077 -15.883 16.035 1.00 91.25 99 LYS A O 1
ATOM 800 N N . ASN A 1 100 ? -7.003 -13.699 15.526 1.00 89.25 100 ASN A N 1
ATOM 801 C CA . ASN A 1 100 ? -5.812 -13.378 16.308 1.00 89.25 100 ASN A CA 1
ATOM 802 C C . ASN A 1 100 ? -6.104 -12.260 17.323 1.00 89.25 100 ASN A C 1
ATOM 804 O O . ASN A 1 100 ? -5.465 -11.207 17.262 1.00 89.25 100 ASN A O 1
ATOM 808 N N . PRO A 1 101 ? -7.004 -12.471 18.302 1.00 89.38 101 PRO A N 1
ATOM 809 C CA . PRO A 1 101 ? -7.416 -11.422 19.242 1.00 89.38 101 PRO A CA 1
ATOM 810 C C . PRO A 1 101 ? -6.251 -10.874 20.084 1.00 89.38 101 PRO A C 1
ATOM 812 O O . PRO A 1 101 ? -6.266 -9.721 20.501 1.00 89.38 101 PRO A O 1
ATOM 815 N N . ASN A 1 102 ? -5.195 -11.672 20.278 1.00 89.69 102 ASN A N 1
ATOM 816 C CA . ASN A 1 102 ? -3.996 -11.258 21.009 1.00 89.69 102 ASN A CA 1
ATOM 817 C C . ASN A 1 102 ? -3.062 -10.343 20.199 1.00 89.69 102 ASN A C 1
ATOM 819 O O . ASN A 1 102 ? -2.179 -9.721 20.789 1.00 89.69 102 ASN A O 1
ATOM 823 N N . SER A 1 103 ? -3.226 -10.241 18.877 1.00 90.12 103 SER A N 1
ATOM 824 C CA . SER A 1 103 ? -2.476 -9.268 18.071 1.00 90.12 103 SER A CA 1
ATOM 825 C C . SER A 1 103 ? -2.935 -7.852 18.401 1.00 90.12 103 SER A C 1
ATOM 827 O O . SER A 1 103 ? -4.132 -7.654 18.615 1.00 90.12 103 SER A O 1
ATOM 829 N N . LEU A 1 104 ? -2.024 -6.873 18.476 1.00 91.94 104 LEU A N 1
ATOM 830 C CA . LEU A 1 104 ? -2.435 -5.475 18.681 1.00 91.94 104 LEU A CA 1
ATOM 831 C C . LEU A 1 104 ? -3.131 -4.937 17.429 1.00 91.94 104 LEU A C 1
ATOM 833 O O . LEU A 1 104 ? -4.256 -4.458 17.494 1.00 91.94 104 LEU A O 1
ATOM 837 N N . LEU A 1 105 ? -2.507 -5.117 16.274 1.00 92.00 105 LEU A N 1
ATOM 838 C CA . LEU A 1 105 ? -3.036 -4.741 14.970 1.00 92.00 105 LEU A CA 1
ATOM 839 C C . LEU A 1 105 ? -2.670 -5.800 13.935 1.00 92.00 105 LEU A C 1
ATOM 841 O O . LEU A 1 105 ? -1.794 -6.636 14.176 1.00 92.00 105 LEU A O 1
ATOM 845 N N . VAL A 1 106 ? -3.342 -5.737 12.793 1.00 91.88 106 VAL A N 1
ATOM 846 C CA . VAL A 1 106 ? -3.024 -6.503 11.591 1.00 91.88 106 VAL A CA 1
ATOM 847 C C . VAL A 1 106 ? -2.748 -5.523 10.458 1.00 91.88 106 VAL A C 1
ATOM 849 O O . VAL A 1 106 ? -3.575 -4.655 10.222 1.00 91.88 106 VAL A O 1
ATOM 852 N N . SER A 1 107 ? -1.634 -5.657 9.742 1.00 90.94 107 SER A N 1
ATOM 853 C CA . SER A 1 107 ? -1.344 -4.850 8.539 1.00 90.94 107 SER A CA 1
ATOM 854 C C . SER A 1 107 ? -1.615 -5.656 7.265 1.00 90.94 107 SER A C 1
ATOM 856 O O . SER A 1 107 ? -1.437 -6.872 7.287 1.00 90.94 107 SER A O 1
ATOM 858 N N . ALA A 1 108 ? -2.050 -5.018 6.177 1.00 90.38 108 ALA A N 1
ATOM 859 C CA . ALA A 1 108 ? -2.194 -5.661 4.869 1.00 90.38 108 ALA A CA 1
ATOM 860 C C . ALA A 1 108 ? -0.833 -5.836 4.170 1.00 90.38 108 ALA A C 1
ATOM 862 O O . ALA A 1 108 ? 0.155 -5.181 4.512 1.00 90.38 108 ALA A O 1
ATOM 863 N N . ASN A 1 109 ? -0.779 -6.674 3.131 1.00 89.75 109 ASN A N 1
ATOM 864 C CA . ASN A 1 109 ? 0.383 -6.737 2.250 1.00 89.75 109 ASN A CA 1
ATOM 865 C C . ASN A 1 109 ? 0.374 -5.550 1.267 1.00 89.75 109 ASN A C 1
ATOM 867 O O . ASN A 1 109 ? -0.103 -5.664 0.139 1.00 89.75 109 ASN A O 1
ATOM 871 N N . ALA A 1 110 ? 0.904 -4.404 1.685 1.00 88.69 110 ALA A N 1
ATOM 872 C CA . ALA A 1 110 ? 1.056 -3.253 0.804 1.00 88.69 110 ALA A CA 1
ATOM 873 C C . ALA A 1 110 ? 2.357 -3.339 -0.023 1.00 88.69 110 ALA A C 1
ATOM 875 O O . ALA A 1 110 ? 3.468 -3.482 0.496 1.00 88.69 110 ALA A O 1
ATOM 876 N N . LEU A 1 111 ? 2.231 -3.229 -1.346 1.00 88.25 111 LEU A N 1
ATOM 877 C CA . LEU A 1 111 ? 3.370 -3.009 -2.235 1.00 88.25 111 LEU A CA 1
ATOM 878 C C . LEU A 1 111 ? 4.058 -1.699 -1.871 1.00 88.25 111 LEU A C 1
ATOM 880 O O . LEU A 1 111 ? 3.417 -0.758 -1.417 1.00 88.25 111 LEU A O 1
ATOM 884 N N . ASN A 1 112 ? 5.366 -1.640 -2.119 1.00 82.31 112 ASN A N 1
ATOM 885 C CA . ASN A 1 112 ? 6.181 -0.470 -1.802 1.00 82.31 112 ASN A CA 1
ATOM 886 C C . ASN A 1 112 ? 6.270 -0.135 -0.298 1.00 82.31 112 ASN A C 1
ATOM 888 O O . ASN A 1 112 ? 6.646 0.974 0.070 1.00 82.31 112 ASN A O 1
ATOM 892 N N . GLN A 1 113 ? 6.008 -1.106 0.582 1.00 83.31 113 GLN A N 1
ATOM 893 C CA . GLN A 1 113 ? 6.511 -1.018 1.951 1.00 83.31 113 GLN A CA 1
ATOM 894 C C . GLN A 1 113 ? 7.965 -1.495 2.018 1.00 83.31 113 GLN A C 1
ATOM 896 O O . GLN A 1 113 ? 8.285 -2.517 1.397 1.00 83.31 113 GLN A O 1
ATOM 901 N N . PRO A 1 114 ? 8.839 -0.829 2.796 1.00 82.50 114 PRO A N 1
ATOM 902 C CA . PRO A 1 114 ? 10.281 -1.077 2.760 1.00 82.50 114 PRO A CA 1
ATOM 903 C C . PRO A 1 114 ? 10.658 -2.543 2.991 1.00 82.50 114 PRO A C 1
ATOM 905 O O . PRO A 1 114 ? 11.265 -3.173 2.126 1.00 82.50 114 PRO A O 1
ATOM 908 N N . ALA A 1 115 ? 10.196 -3.129 4.095 1.00 84.81 115 ALA A N 1
ATOM 909 C CA . ALA A 1 115 ? 10.488 -4.519 4.427 1.00 84.81 115 ALA A CA 1
ATOM 910 C C . ALA A 1 115 ? 9.719 -5.535 3.555 1.00 84.81 115 ALA A C 1
ATOM 912 O O . ALA A 1 115 ? 10.222 -6.632 3.303 1.00 84.81 115 ALA A O 1
ATOM 913 N N . LEU A 1 116 ? 8.520 -5.190 3.056 1.00 88.94 116 LEU A N 1
ATOM 914 C CA . LEU A 1 116 ? 7.781 -6.068 2.135 1.00 88.94 116 LEU A CA 1
ATOM 915 C C . LEU A 1 116 ? 8.446 -6.135 0.758 1.00 88.94 116 LEU A C 1
ATOM 917 O O . LEU A 1 116 ? 8.324 -7.158 0.092 1.00 88.94 116 LEU A O 1
ATOM 921 N N . ALA A 1 117 ? 9.210 -5.117 0.346 1.00 90.31 117 ALA A N 1
ATOM 922 C CA . ALA A 1 117 ? 9.999 -5.180 -0.884 1.00 90.31 117 ALA A CA 1
ATOM 923 C C . ALA A 1 117 ? 10.980 -6.361 -0.871 1.00 90.31 117 ALA A C 1
ATOM 925 O O . ALA A 1 117 ? 11.071 -7.107 -1.849 1.00 90.31 117 ALA A O 1
ATOM 926 N N . TRP A 1 118 ? 11.652 -6.582 0.263 1.00 91.88 118 TRP A N 1
ATOM 927 C CA . TRP A 1 118 ? 12.522 -7.738 0.457 1.00 91.88 118 TRP A CA 1
ATOM 928 C C . TRP A 1 118 ? 11.734 -9.049 0.429 1.00 91.88 118 TRP A C 1
ATOM 930 O O . TRP A 1 118 ? 12.136 -9.987 -0.258 1.00 91.88 118 TRP A O 1
ATOM 940 N N . ILE A 1 119 ? 10.577 -9.116 1.093 1.00 91.56 119 ILE A N 1
ATOM 941 C CA . ILE A 1 119 ? 9.732 -10.322 1.092 1.00 91.56 119 ILE A CA 1
ATOM 942 C C . ILE A 1 119 ? 9.265 -10.652 -0.330 1.00 91.56 119 ILE A C 1
ATOM 944 O O . ILE A 1 119 ? 9.435 -11.780 -0.785 1.00 91.56 119 ILE A O 1
ATOM 948 N N . HIS A 1 120 ? 8.742 -9.677 -1.073 1.00 92.94 120 HIS A N 1
ATOM 949 C CA . HIS A 1 120 ? 8.321 -9.853 -2.462 1.00 92.94 120 HIS A CA 1
ATOM 950 C C . HIS A 1 120 ? 9.468 -10.327 -3.360 1.00 92.94 120 HIS A C 1
ATOM 952 O O . HIS A 1 120 ? 9.282 -11.202 -4.212 1.00 92.94 120 HIS A O 1
ATOM 958 N N . HIS A 1 121 ? 10.673 -9.795 -3.154 1.00 93.62 121 HIS A N 1
ATOM 959 C CA . HIS A 1 121 ? 11.860 -10.274 -3.852 1.00 93.62 121 HIS A CA 1
ATOM 960 C C . HIS A 1 121 ? 12.135 -11.754 -3.561 1.00 93.62 121 HIS A C 1
ATOM 962 O O . HIS A 1 121 ? 12.280 -12.544 -4.492 1.00 93.62 121 HIS A O 1
ATOM 968 N N . HIS A 1 122 ? 12.113 -12.149 -2.287 1.00 92.19 122 HIS A N 1
ATOM 969 C CA . HIS A 1 122 ? 12.436 -13.511 -1.847 1.00 92.19 122 HIS A CA 1
ATOM 970 C C . HIS A 1 122 ? 11.326 -14.530 -2.148 1.00 92.19 122 HIS A C 1
ATOM 972 O O . HIS A 1 122 ? 11.606 -15.718 -2.294 1.00 92.19 122 HIS A O 1
ATOM 978 N N . LEU A 1 123 ? 10.083 -14.076 -2.326 1.00 92.62 123 LEU A N 1
ATOM 97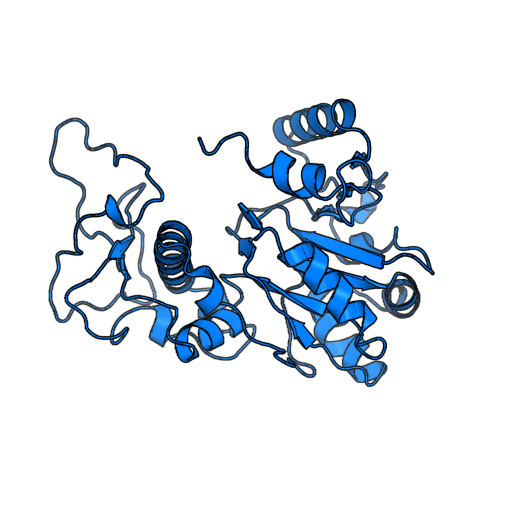9 C CA . LEU A 1 123 ? 8.983 -14.879 -2.871 1.00 92.62 123 LEU A CA 1
ATOM 980 C C . LEU A 1 123 ? 9.077 -15.065 -4.398 1.00 92.62 123 LEU A C 1
ATOM 982 O O . LEU A 1 123 ? 8.296 -15.822 -4.976 1.00 92.62 123 LEU A O 1
ATOM 986 N N . GLY A 1 124 ? 10.012 -14.384 -5.071 1.00 93.75 124 GLY A N 1
ATOM 987 C CA . GLY A 1 124 ? 10.211 -14.477 -6.519 1.00 93.75 124 GLY A CA 1
ATOM 988 C C . GLY A 1 124 ? 9.101 -13.820 -7.346 1.00 93.75 124 GLY A C 1
ATOM 989 O O . GLY A 1 124 ? 8.936 -14.152 -8.524 1.00 93.75 124 GLY A O 1
ATOM 990 N N . VAL A 1 125 ? 8.319 -12.916 -6.743 1.00 94.69 125 VAL A N 1
ATOM 991 C CA . VAL A 1 125 ? 7.210 -12.230 -7.434 1.00 94.69 125 VAL A CA 1
ATOM 992 C C . VAL A 1 125 ? 7.673 -10.995 -8.194 1.00 94.69 125 VAL A C 1
ATOM 994 O O . VAL A 1 125 ? 7.025 -10.575 -9.146 1.00 94.69 125 VAL A O 1
ATOM 997 N N . VAL A 1 126 ? 8.810 -10.414 -7.812 1.00 96.00 126 VAL A N 1
ATOM 998 C CA . VAL A 1 126 ? 9.369 -9.265 -8.528 1.00 96.00 126 VAL A CA 1
ATOM 999 C C . VAL A 1 126 ? 10.061 -9.742 -9.805 1.00 96.00 126 VAL A C 1
ATOM 1001 O O . VAL A 1 126 ? 10.898 -10.643 -9.786 1.00 96.00 126 VAL A O 1
ATOM 1004 N N . LYS A 1 127 ? 9.688 -9.140 -10.933 1.00 96.56 127 LYS A N 1
ATOM 1005 C CA . LYS A 1 127 ? 10.169 -9.450 -12.280 1.00 96.56 127 LYS A CA 1
ATOM 1006 C C . LYS A 1 127 ? 11.276 -8.484 -12.708 1.00 96.56 127 LYS A C 1
ATOM 1008 O O . LYS A 1 127 ? 11.385 -7.382 -12.159 1.00 96.56 127 LYS A O 1
ATOM 1013 N N . PRO A 1 128 ? 12.112 -8.864 -13.688 1.00 96.06 128 PRO A N 1
ATOM 1014 C CA . PRO A 1 128 ? 13.131 -7.970 -14.213 1.00 96.06 128 PRO A CA 1
ATOM 1015 C C . PRO A 1 128 ? 12.483 -6.853 -15.041 1.00 96.06 128 PRO A C 1
ATOM 1017 O O . PRO A 1 128 ? 12.052 -7.064 -16.174 1.00 96.06 128 PRO A O 1
ATOM 1020 N N . TYR A 1 129 ? 12.438 -5.655 -14.463 1.00 96.12 129 TYR A N 1
ATOM 1021 C CA . TYR A 1 129 ? 12.054 -4.414 -15.132 1.00 96.12 129 TYR A CA 1
ATOM 1022 C C . TYR A 1 129 ? 13.186 -3.399 -14.989 1.00 96.12 129 TYR A C 1
ATOM 1024 O O . TYR A 1 129 ? 13.778 -3.270 -13.917 1.00 96.12 129 TYR A O 1
ATOM 1032 N N . LEU A 1 130 ? 13.473 -2.673 -16.067 1.00 95.69 130 LEU A N 1
ATOM 1033 C CA . LEU A 1 130 ? 14.539 -1.672 -16.131 1.00 95.69 130 LEU A CA 1
ATOM 1034 C C . LEU A 1 130 ? 14.016 -0.374 -16.762 1.00 95.69 130 LEU A C 1
ATOM 1036 O O . LEU A 1 130 ? 13.090 -0.420 -17.577 1.00 95.69 130 LEU A O 1
ATOM 1040 N N . PRO A 1 131 ? 14.578 0.795 -16.413 1.00 94.44 131 PRO A N 1
ATOM 1041 C CA . PRO A 1 131 ? 14.079 2.067 -16.911 1.00 94.44 131 PRO A CA 1
ATOM 1042 C C . PRO A 1 131 ? 14.311 2.203 -18.418 1.00 94.44 131 PRO A C 1
ATOM 1044 O O . PRO A 1 131 ? 15.379 1.875 -18.938 1.00 94.44 131 PRO A O 1
ATOM 1047 N N . GLU A 1 132 ? 13.315 2.728 -19.123 1.00 92.69 132 GLU A N 1
ATOM 1048 C CA . GLU A 1 132 ? 13.449 3.142 -20.515 1.00 92.69 132 GLU A CA 1
ATOM 1049 C C . GLU A 1 132 ? 14.472 4.283 -20.610 1.00 92.69 132 GLU A C 1
ATOM 1051 O O . GLU A 1 132 ? 14.273 5.354 -20.039 1.00 92.69 132 GLU A O 1
ATOM 1056 N N . LEU A 1 133 ? 15.585 4.044 -21.309 1.00 91.75 133 LEU A N 1
ATOM 1057 C CA . LEU A 1 133 ? 16.724 4.971 -21.329 1.00 91.75 133 LEU A CA 1
ATOM 1058 C C . LEU A 1 133 ? 16.586 6.079 -22.374 1.00 91.75 133 LEU A C 1
ATOM 1060 O O . LEU A 1 133 ? 17.193 7.140 -22.234 1.00 91.75 133 LEU A O 1
ATOM 1064 N N . THR A 1 134 ? 15.804 5.842 -23.425 1.00 88.50 134 THR A N 1
ATOM 1065 C CA . THR A 1 134 ? 15.617 6.775 -24.536 1.00 88.50 134 THR A CA 1
ATOM 1066 C C . THR A 1 134 ? 14.134 6.930 -24.868 1.00 88.50 134 THR A C 1
ATOM 1068 O O . THR A 1 134 ? 13.387 5.956 -24.809 1.00 88.50 134 THR A O 1
ATOM 1071 N N . PRO A 1 135 ? 13.676 8.144 -25.215 1.00 84.12 135 PRO A N 1
ATOM 1072 C CA . PRO A 1 135 ? 12.286 8.358 -25.590 1.00 84.12 135 PRO A CA 1
ATOM 1073 C C . PRO A 1 135 ? 11.961 7.671 -26.921 1.00 84.12 135 PRO A C 1
ATOM 1075 O O . PRO A 1 135 ? 12.832 7.487 -27.777 1.00 84.12 135 PRO A O 1
ATOM 1078 N N . ILE A 1 136 ? 10.678 7.358 -27.125 1.00 79.56 136 ILE A N 1
ATOM 1079 C CA . ILE A 1 136 ? 10.176 6.836 -28.401 1.00 79.56 136 ILE A CA 1
ATOM 1080 C C . ILE A 1 136 ? 10.507 7.855 -29.513 1.00 79.56 136 ILE A C 1
ATOM 1082 O O . ILE A 1 136 ? 10.149 9.027 -29.382 1.00 79.56 136 ILE A O 1
ATOM 1086 N N . PRO A 1 137 ? 11.165 7.459 -30.616 1.00 70.81 137 PRO A N 1
ATOM 1087 C CA . PRO A 1 137 ? 11.438 8.373 -31.722 1.00 70.81 137 PRO A CA 1
ATOM 1088 C C . PRO A 1 137 ? 10.141 8.814 -32.422 1.00 70.81 137 PRO A C 1
ATOM 1090 O O . PRO A 1 137 ? 9.334 7.973 -32.813 1.00 70.81 137 PRO A O 1
ATOM 1093 N N . GLY A 1 138 ? 9.940 10.118 -32.636 1.00 66.06 138 GLY A N 1
ATOM 1094 C CA . GLY A 1 138 ? 8.832 10.628 -33.458 1.00 66.06 138 GLY A CA 1
ATOM 1095 C C . GLY A 1 138 ? 8.387 12.058 -33.120 1.00 66.06 138 GLY A C 1
ATOM 1096 O O . GLY A 1 138 ? 8.784 12.591 -32.089 1.00 66.06 138 GLY A O 1
ATOM 1097 N N . PRO A 1 139 ? 7.557 12.696 -33.973 1.00 53.38 139 PRO A N 1
ATOM 1098 C CA . PRO A 1 139 ? 7.132 14.094 -33.808 1.00 53.38 139 PRO A CA 1
ATOM 1099 C C . PRO A 1 139 ? 6.083 14.317 -32.702 1.00 53.38 139 PRO A C 1
ATOM 1101 O O . PRO A 1 139 ? 5.857 15.453 -32.307 1.00 53.38 139 PRO A O 1
ATOM 1104 N N . ASN A 1 140 ? 5.447 13.254 -32.198 1.00 55.47 140 ASN A N 1
ATOM 1105 C CA . ASN A 1 140 ? 4.540 13.283 -31.043 1.00 55.47 140 ASN A CA 1
ATOM 1106 C C . ASN A 1 140 ? 4.672 11.969 -30.254 1.00 55.47 140 ASN A C 1
ATOM 1108 O O . ASN A 1 140 ? 3.769 11.129 -30.289 1.00 55.47 140 ASN A O 1
ATOM 1112 N N . PRO A 1 141 ? 5.802 11.741 -29.566 1.00 59.59 141 PRO A N 1
ATOM 1113 C CA . PRO A 1 141 ? 6.044 10.507 -28.844 1.00 59.59 141 PRO A CA 1
ATOM 1114 C C . PRO A 1 141 ? 5.343 10.590 -27.490 1.00 59.59 141 PRO A C 1
ATOM 1116 O O . PRO A 1 141 ? 5.978 10.703 -26.448 1.00 59.59 141 PRO A O 1
ATOM 1119 N N . LYS A 1 142 ? 4.008 10.604 -27.493 1.00 58.41 142 LYS A N 1
ATOM 1120 C CA . LYS A 1 142 ? 3.259 10.370 -26.261 1.00 58.41 142 LYS A CA 1
ATOM 1121 C C . LYS A 1 142 ? 3.242 8.862 -26.047 1.00 58.41 142 LYS A C 1
ATOM 1123 O O . LYS A 1 142 ? 2.697 8.161 -26.904 1.00 58.41 142 LYS A O 1
ATOM 1128 N N . PRO A 1 143 ? 3.831 8.347 -24.954 1.00 61.19 143 PRO A N 1
ATOM 1129 C CA . PRO A 1 143 ? 3.623 6.958 -24.593 1.00 61.19 143 PRO A CA 1
ATOM 1130 C C . PRO A 1 143 ? 2.113 6.726 -24.537 1.00 61.19 143 PRO A C 1
ATOM 1132 O O . PRO A 1 143 ? 1.379 7.527 -23.954 1.00 61.19 143 PRO A O 1
ATOM 1135 N N . LYS A 1 144 ? 1.622 5.656 -25.165 1.00 64.31 144 LYS A N 1
ATOM 1136 C CA . LYS A 1 144 ? 0.274 5.183 -24.861 1.00 64.31 144 LYS A CA 1
ATOM 1137 C C . LYS A 1 144 ? 0.337 4.732 -23.401 1.00 64.31 144 LYS A C 1
ATOM 1139 O O . LYS A 1 144 ? 0.972 3.725 -23.108 1.00 64.31 144 LYS A O 1
ATOM 1144 N N . TYR A 1 145 ? -0.213 5.540 -22.497 1.00 67.69 145 TYR A N 1
ATOM 1145 C CA . TYR A 1 145 ? -0.267 5.242 -21.069 1.00 67.69 145 TYR A CA 1
ATOM 1146 C C . TYR A 1 145 ? -1.250 4.087 -20.856 1.00 67.69 145 TYR A C 1
ATOM 1148 O O . TYR A 1 145 ? -2.441 4.301 -20.639 1.00 67.69 145 TYR A O 1
ATOM 1156 N N . ASP A 1 146 ? -0.759 2.861 -21.014 1.00 76.25 146 ASP A N 1
ATOM 1157 C CA . ASP A 1 146 ? -1.464 1.641 -20.642 1.00 76.25 146 ASP A CA 1
ATOM 1158 C C . ASP A 1 146 ? -0.699 0.997 -19.484 1.00 76.25 146 ASP A C 1
ATOM 1160 O O . ASP A 1 146 ? 0.532 0.957 -19.487 1.00 76.25 146 ASP A O 1
ATOM 1164 N N . TRP A 1 147 ? -1.432 0.549 -18.470 1.00 85.25 147 TRP A N 1
ATOM 1165 C CA . TRP A 1 147 ? -0.853 -0.146 -17.322 1.00 85.25 147 TRP A CA 1
ATOM 1166 C C . TRP A 1 147 ? -0.491 -1.591 -17.678 1.00 85.25 147 TRP A C 1
ATOM 1168 O O . TRP A 1 147 ? 0.281 -2.220 -16.959 1.00 85.25 147 TRP A O 1
ATOM 1178 N N . ARG A 1 148 ? -1.042 -2.120 -18.781 1.00 90.06 148 ARG A N 1
ATOM 1179 C CA . ARG A 1 148 ? -0.779 -3.483 -19.241 1.00 90.06 148 ARG A CA 1
ATOM 1180 C C . ARG A 1 148 ? 0.689 -3.674 -19.590 1.00 90.06 148 ARG A C 1
ATOM 1182 O O . ARG A 1 148 ? 1.233 -3.010 -20.474 1.00 90.06 148 ARG A O 1
ATOM 1189 N N . ALA A 1 149 ? 1.304 -4.655 -18.947 1.00 91.44 149 ALA A N 1
ATOM 1190 C CA . ALA A 1 149 ? 2.665 -5.066 -19.230 1.00 91.44 149 ALA A CA 1
ATOM 1191 C C . ALA A 1 149 ? 2.795 -5.698 -20.628 1.00 91.44 149 ALA A C 1
ATOM 1193 O O . ALA A 1 149 ? 3.867 -5.616 -21.235 1.00 91.44 149 ALA A O 1
ATOM 1194 N N . SER A 1 150 ? 1.724 -6.296 -21.170 1.00 91.56 150 SER A N 1
ATOM 1195 C CA . SER A 1 150 ? 1.700 -6.825 -22.545 1.00 91.56 150 SER A CA 1
ATOM 1196 C C . SER A 1 150 ? 1.961 -5.772 -23.617 1.00 91.56 150 SER A C 1
ATOM 1198 O O . SER A 1 150 ? 2.524 -6.094 -24.661 1.00 91.56 150 SER A O 1
ATOM 1200 N N . ASP A 1 151 ? 1.556 -4.526 -23.368 1.00 90.69 151 ASP A N 1
ATOM 1201 C CA . ASP A 1 151 ? 1.674 -3.424 -24.326 1.00 90.69 151 ASP A CA 1
ATOM 1202 C C . ASP A 1 151 ? 3.082 -2.795 -24.298 1.00 90.69 151 ASP A C 1
ATOM 1204 O O . ASP A 1 151 ? 3.419 -1.964 -25.150 1.00 90.69 151 ASP A O 1
ATOM 1208 N N . LEU A 1 152 ? 3.929 -3.183 -23.334 1.00 90.56 152 LEU A N 1
ATOM 1209 C CA . LEU A 1 152 ? 5.286 -2.666 -23.192 1.00 90.56 152 LEU A CA 1
ATOM 1210 C C . LEU A 1 152 ? 6.282 -3.425 -24.087 1.00 90.56 152 LEU A C 1
ATOM 1212 O O . LEU A 1 152 ? 6.333 -4.666 -24.053 1.00 90.56 152 LEU A O 1
ATOM 1216 N N . PRO A 1 153 ? 7.135 -2.698 -24.841 1.00 92.06 153 PRO A N 1
ATOM 1217 C CA . PRO A 1 153 ? 8.239 -3.316 -25.562 1.00 92.06 153 PRO A CA 1
ATOM 1218 C C . PRO A 1 153 ? 9.255 -3.910 -24.581 1.00 92.06 153 PRO A C 1
ATOM 1220 O O . PRO A 1 153 ? 9.340 -3.487 -23.429 1.00 92.06 153 PRO A O 1
ATOM 1223 N N . ASP A 1 154 ? 10.052 -4.865 -25.055 1.00 93.38 154 ASP A N 1
ATOM 1224 C CA . ASP A 1 154 ? 11.198 -5.354 -24.288 1.00 93.38 154 ASP A CA 1
ATOM 1225 C C . ASP A 1 154 ? 12.196 -4.229 -24.019 1.00 93.38 154 ASP A C 1
ATOM 1227 O O . ASP A 1 154 ? 12.461 -3.394 -24.890 1.00 93.38 154 ASP A O 1
ATOM 1231 N N . TRP A 1 155 ? 12.783 -4.239 -22.824 1.00 94.50 155 TRP A N 1
ATOM 1232 C CA . TRP A 1 155 ? 13.862 -3.326 -22.484 1.00 94.50 155 TRP A CA 1
ATOM 1233 C C . TRP A 1 155 ? 15.051 -3.518 -23.433 1.00 94.50 155 TRP A C 1
ATOM 1235 O O . TRP A 1 155 ? 15.527 -4.637 -23.642 1.00 94.50 155 TRP A O 1
ATOM 1245 N N . GLN A 1 156 ? 15.535 -2.406 -23.984 1.00 89.12 156 GLN A N 1
ATOM 1246 C CA . GLN A 1 156 ? 16.689 -2.348 -24.873 1.00 89.12 156 GLN A CA 1
ATOM 1247 C C . GLN A 1 156 ? 17.795 -1.547 -24.186 1.00 89.12 156 GLN A C 1
ATOM 1249 O O . GLN A 1 156 ? 17.639 -0.353 -23.931 1.00 89.12 156 GLN A O 1
ATOM 1254 N N . GLY A 1 157 ? 18.923 -2.191 -23.909 1.00 87.69 157 GLY A N 1
ATOM 1255 C CA . GLY A 1 157 ? 20.093 -1.531 -23.349 1.00 87.69 157 GLY A CA 1
ATOM 1256 C C . GLY A 1 157 ? 21.270 -2.490 -23.168 1.00 87.69 157 GLY A C 1
ATOM 1257 O O . GLY A 1 157 ? 21.172 -3.669 -23.517 1.00 87.69 157 GLY A O 1
ATOM 1258 N N . PRO A 1 158 ? 22.415 -1.992 -22.672 1.00 88.19 158 PRO A N 1
ATOM 1259 C CA . PRO A 1 158 ? 23.602 -2.815 -22.477 1.00 88.19 158 PRO A CA 1
ATOM 1260 C C . PRO A 1 158 ? 23.342 -3.946 -21.479 1.00 88.19 158 PRO A C 1
ATOM 1262 O O . PRO A 1 158 ? 22.780 -3.709 -20.416 1.00 88.19 158 PRO A O 1
ATOM 1265 N N . GLN A 1 159 ? 23.829 -5.155 -21.764 1.00 81.94 159 GLN A N 1
ATOM 1266 C CA . GLN A 1 159 ? 23.685 -6.299 -20.851 1.00 81.94 159 GLN A CA 1
ATOM 1267 C C . GLN A 1 159 ? 24.329 -6.051 -19.473 1.00 81.94 159 GLN A C 1
ATOM 1269 O O . GLN A 1 159 ? 23.899 -6.616 -18.476 1.00 81.94 159 GLN A O 1
ATOM 1274 N N . SER A 1 160 ? 25.354 -5.197 -19.411 1.00 85.56 160 SER A N 1
ATOM 1275 C CA . SER A 1 160 ? 26.040 -4.803 -18.176 1.00 85.56 160 SER A CA 1
ATOM 1276 C C . SER A 1 160 ? 25.424 -3.578 -17.492 1.00 85.56 160 SER A C 1
ATOM 1278 O O . SER A 1 160 ? 26.058 -3.000 -16.611 1.00 85.56 160 SER A O 1
ATOM 1280 N N . TYR A 1 161 ? 24.263 -3.101 -17.948 1.00 89.56 161 TYR A N 1
ATOM 1281 C CA . TYR A 1 161 ? 23.626 -1.930 -17.362 1.00 89.56 161 TYR A CA 1
ATOM 1282 C C . TYR A 1 161 ? 23.109 -2.247 -15.961 1.00 89.56 161 TYR A C 1
ATOM 1284 O O . TYR A 1 161 ? 22.395 -3.225 -15.754 1.00 89.56 161 TYR A O 1
ATOM 1292 N N . THR A 1 162 ? 23.430 -1.370 -15.019 1.00 89.31 162 THR A N 1
ATOM 1293 C CA . THR A 1 162 ? 22.857 -1.355 -13.677 1.00 89.31 162 THR A CA 1
ATOM 1294 C C . THR A 1 162 ? 22.224 0.006 -13.434 1.00 89.31 162 THR A C 1
ATOM 1296 O O . THR A 1 162 ? 22.704 1.032 -13.924 1.00 89.31 162 THR A O 1
ATOM 1299 N N . VAL A 1 163 ? 21.117 0.022 -12.693 1.00 91.06 163 VAL A N 1
ATOM 1300 C CA . VAL A 1 163 ? 20.462 1.277 -12.313 1.00 91.06 163 VAL A CA 1
ATOM 1301 C C . VAL A 1 163 ? 21.280 1.915 -11.185 1.00 91.06 163 VAL A C 1
ATOM 1303 O O . VAL A 1 163 ? 21.419 1.284 -10.136 1.00 91.06 163 VAL A O 1
ATOM 1306 N N . PRO A 1 164 ? 21.834 3.127 -11.369 1.00 89.56 164 PRO A N 1
ATOM 1307 C CA . PRO A 1 164 ? 22.627 3.777 -10.333 1.00 89.56 164 PRO A CA 1
ATOM 1308 C C . PRO A 1 164 ? 21.753 4.233 -9.157 1.00 89.56 164 PRO A C 1
ATOM 1310 O O . PRO A 1 164 ? 20.558 4.491 -9.306 1.00 89.56 164 PRO A O 1
ATOM 1313 N N . ASP A 1 165 ? 22.360 4.373 -7.982 1.00 84.50 165 ASP A N 1
ATOM 1314 C CA . ASP A 1 165 ? 21.657 4.747 -6.748 1.00 84.50 165 ASP A CA 1
ATOM 1315 C C . ASP A 1 165 ? 20.999 6.133 -6.831 1.00 84.50 165 ASP A C 1
ATOM 1317 O O . ASP A 1 165 ? 19.922 6.357 -6.280 1.00 84.50 165 ASP A O 1
ATOM 1321 N N . ASP A 1 166 ? 21.626 7.060 -7.551 1.00 88.81 166 ASP A N 1
ATOM 1322 C CA . ASP A 1 166 ? 21.163 8.430 -7.760 1.00 88.81 166 ASP A CA 1
ATOM 1323 C C . ASP A 1 166 ? 20.335 8.600 -9.044 1.00 88.81 166 ASP A C 1
ATOM 1325 O O . ASP A 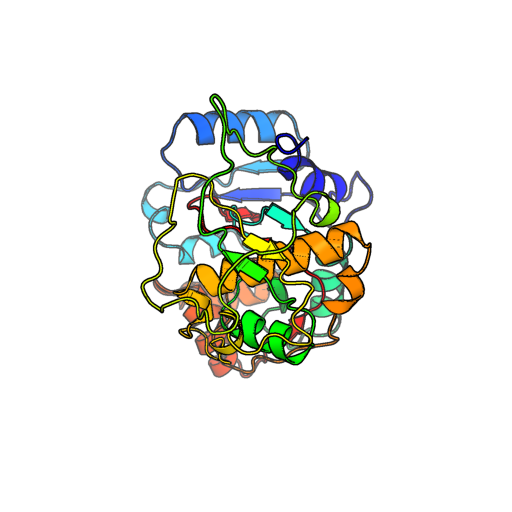1 166 ? 20.094 9.736 -9.472 1.00 88.81 166 ASP A O 1
ATOM 1329 N N . PHE A 1 167 ? 19.872 7.489 -9.639 1.00 91.50 167 PHE A N 1
ATOM 1330 C CA . PHE A 1 167 ? 19.160 7.476 -10.913 1.00 91.50 167 PHE A CA 1
ATOM 1331 C C . PHE A 1 167 ? 18.047 8.525 -10.962 1.00 91.50 167 PHE A C 1
ATOM 1333 O O . PHE A 1 167 ? 17.121 8.559 -10.139 1.00 91.50 167 PHE A O 1
ATOM 1340 N N . LYS A 1 168 ? 18.137 9.385 -11.979 1.00 91.88 168 LYS A N 1
ATOM 1341 C CA . LYS A 1 168 ? 17.118 10.374 -12.310 1.00 91.88 168 LYS A CA 1
ATOM 1342 C C . LYS A 1 168 ? 16.342 9.908 -13.538 1.00 91.88 168 LYS A C 1
ATOM 1344 O O . LYS A 1 168 ? 16.966 9.408 -14.474 1.00 91.88 168 LYS A O 1
ATOM 1349 N N . PRO A 1 169 ? 15.012 10.108 -13.562 1.00 90.38 169 PRO A N 1
ATOM 1350 C CA . PRO A 1 169 ? 14.207 9.911 -14.759 1.00 90.38 169 PRO A CA 1
ATOM 1351 C C . PRO A 1 169 ? 14.879 10.551 -15.989 1.00 90.38 169 PRO A C 1
ATOM 1353 O O . PRO A 1 169 ? 15.105 11.763 -15.977 1.00 90.38 169 PRO A O 1
ATOM 1356 N N . PRO A 1 170 ? 15.211 9.780 -17.041 1.00 88.75 170 PRO A N 1
ATOM 1357 C CA . PRO A 1 170 ? 15.955 10.290 -18.195 1.00 88.75 170 PRO A CA 1
ATOM 1358 C C . PRO A 1 170 ? 15.125 11.270 -19.032 1.00 88.75 170 PRO A C 1
ATOM 1360 O O . PRO A 1 170 ? 15.675 12.110 -19.741 1.00 88.75 170 PRO A O 1
ATOM 1363 N N . PHE A 1 171 ? 13.797 11.173 -18.947 1.00 88.50 171 PHE A N 1
ATOM 1364 C CA . PHE A 1 171 ? 12.844 12.089 -19.561 1.00 88.50 171 PHE A CA 1
ATOM 1365 C C . PHE A 1 171 ? 11.493 12.032 -18.819 1.00 88.50 171 PHE A C 1
ATOM 1367 O O . PHE A 1 171 ? 11.206 11.052 -18.116 1.00 88.50 171 PHE A O 1
ATOM 1374 N N . PRO A 1 172 ? 10.640 13.069 -18.945 1.00 84.00 172 PRO A N 1
ATOM 1375 C CA . PRO A 1 172 ? 9.298 13.050 -18.371 1.00 84.00 172 PRO A CA 1
ATOM 1376 C C . PRO A 1 172 ? 8.494 11.852 -18.876 1.00 84.00 172 PRO A C 1
ATOM 1378 O O . PRO A 1 172 ? 8.516 11.552 -20.066 1.00 84.00 172 PRO A O 1
ATOM 1381 N N . SER A 1 173 ? 7.741 11.197 -17.989 1.00 81.88 173 SER A N 1
ATOM 1382 C CA . SER A 1 173 ? 6.940 10.010 -18.335 1.00 81.88 173 SER A CA 1
ATOM 1383 C C . SER A 1 173 ? 7.737 8.802 -18.860 1.00 81.88 173 SER A C 1
ATOM 1385 O O . SER A 1 173 ? 7.164 7.966 -19.559 1.00 81.88 173 SER A O 1
ATOM 1387 N N . HIS A 1 174 ? 9.036 8.683 -18.551 1.00 87.12 174 HIS A N 1
ATOM 1388 C CA . HIS A 1 174 ? 9.761 7.440 -18.836 1.00 87.12 174 HIS A CA 1
ATOM 1389 C C . HIS A 1 174 ? 9.080 6.234 -18.172 1.00 87.12 174 HIS A C 1
ATOM 1391 O O . HIS A 1 174 ? 8.500 6.338 -17.087 1.00 87.12 174 HIS A O 1
ATOM 1397 N N . ARG A 1 175 ? 9.147 5.090 -18.849 1.00 91.12 175 ARG A N 1
ATOM 1398 C CA . ARG A 1 175 ? 8.543 3.836 -18.395 1.00 91.12 175 ARG A CA 1
ATOM 1399 C C . ARG A 1 175 ? 9.588 2.934 -17.759 1.00 91.12 175 ARG A C 1
ATOM 1401 O O . ARG A 1 175 ? 10.789 3.141 -17.922 1.00 91.12 175 ARG A O 1
ATOM 1408 N N . TRP A 1 176 ? 9.115 1.889 -17.098 1.00 93.56 176 TRP A N 1
ATOM 1409 C CA . TRP A 1 176 ? 9.928 0.722 -16.782 1.00 93.56 176 TRP A CA 1
ATOM 1410 C C . TRP A 1 176 ? 9.528 -0.394 -17.730 1.00 93.56 176 TRP A C 1
ATOM 1412 O O . TRP A 1 176 ? 8.357 -0.739 -17.843 1.00 93.56 176 TRP A O 1
ATOM 1422 N N . LEU A 1 177 ? 10.493 -0.914 -18.474 1.00 94.50 177 LEU A N 1
ATOM 1423 C CA . LEU A 1 177 ? 10.252 -1.899 -19.513 1.00 94.50 177 LEU A CA 1
ATOM 1424 C C . LEU A 1 177 ? 10.624 -3.293 -19.007 1.00 94.50 177 LEU A C 1
ATOM 1426 O O . LEU A 1 177 ? 11.622 -3.433 -18.293 1.00 94.50 177 LEU A O 1
ATOM 1430 N N . PRO A 1 178 ? 9.857 -4.327 -19.381 1.00 95.44 178 PRO A N 1
ATOM 1431 C CA . PRO A 1 178 ? 10.178 -5.699 -19.029 1.00 95.44 178 PRO A CA 1
ATOM 1432 C C . PRO A 1 178 ? 11.477 -6.127 -19.719 1.00 95.44 178 PRO A C 1
ATOM 1434 O O . PRO A 1 178 ? 11.605 -6.071 -20.943 1.00 95.44 178 PRO A O 1
ATOM 1437 N N . ALA A 1 179 ? 12.450 -6.599 -18.949 1.00 94.62 179 ALA A N 1
ATOM 1438 C CA . ALA A 1 179 ? 13.689 -7.169 -19.463 1.00 94.62 179 ALA A CA 1
ATOM 1439 C C . ALA A 1 179 ? 13.531 -8.692 -19.615 1.00 94.62 179 ALA A C 1
ATOM 1441 O O . ALA A 1 179 ? 14.177 -9.473 -18.922 1.00 94.62 179 ALA A O 1
ATOM 1442 N N . ARG A 1 180 ? 12.648 -9.124 -20.532 1.00 91.12 180 ARG A N 1
ATOM 1443 C CA . ARG A 1 180 ? 12.233 -10.537 -20.708 1.00 91.12 180 ARG A CA 1
ATOM 1444 C C . ARG A 1 180 ? 13.374 -11.503 -21.062 1.00 91.12 180 ARG A C 1
ATOM 1446 O O . ARG A 1 180 ? 13.209 -12.711 -20.937 1.00 91.12 180 ARG A O 1
ATOM 1453 N N . HIS A 1 181 ? 14.517 -10.981 -21.508 1.00 88.62 181 HIS A N 1
ATOM 1454 C CA . HIS A 1 181 ? 15.730 -11.753 -21.792 1.00 88.62 181 HIS A CA 1
ATOM 1455 C C . HIS A 1 181 ? 16.540 -12.105 -20.530 1.00 88.62 181 HIS A C 1
ATOM 1457 O O . HIS A 1 181 ? 17.432 -12.951 -20.604 1.00 88.62 181 HIS A O 1
ATOM 1463 N N . LEU A 1 182 ? 16.268 -11.460 -19.389 1.00 88.25 182 LEU A N 1
ATOM 1464 C CA . LEU A 1 182 ? 16.886 -11.790 -18.108 1.00 88.25 182 LEU A CA 1
ATOM 1465 C C . LEU A 1 182 ? 16.136 -12.955 -17.455 1.00 88.25 182 LEU A C 1
ATOM 1467 O O . LEU A 1 182 ? 14.912 -12.943 -17.336 1.00 88.25 182 LEU A O 1
ATOM 1471 N N . ASN A 1 183 ? 16.887 -13.956 -16.995 1.00 85.38 183 ASN A N 1
ATOM 1472 C CA . ASN A 1 183 ? 16.324 -15.136 -16.329 1.00 85.38 183 ASN A CA 1
ATOM 1473 C C . ASN A 1 183 ? 16.022 -14.900 -14.839 1.00 85.38 183 ASN A C 1
ATOM 1475 O O . ASN A 1 183 ? 15.356 -15.719 -14.209 1.00 85.38 183 ASN A O 1
ATOM 1479 N N . ASN A 1 184 ? 16.543 -13.818 -14.262 1.00 89.50 184 ASN A N 1
ATOM 1480 C CA . ASN A 1 184 ? 16.406 -13.469 -12.854 1.00 89.50 184 ASN A CA 1
ATOM 1481 C C . ASN A 1 184 ? 16.433 -11.938 -12.680 1.00 89.50 184 ASN A C 1
ATOM 1483 O O . ASN A 1 184 ? 16.457 -11.188 -13.655 1.00 89.50 184 ASN A O 1
ATOM 1487 N N . THR A 1 185 ? 16.392 -11.479 -11.432 1.00 93.31 185 THR A N 1
ATOM 1488 C CA . THR A 1 185 ? 16.431 -10.055 -11.073 1.00 93.31 185 THR A CA 1
ATOM 1489 C C . THR A 1 185 ? 17.852 -9.529 -10.854 1.00 93.31 185 THR A C 1
ATOM 1491 O O . THR A 1 185 ? 18.003 -8.416 -10.352 1.00 93.31 185 THR A O 1
ATOM 1494 N N . ASP A 1 186 ? 18.898 -10.298 -11.164 1.00 89.31 186 ASP A N 1
ATOM 1495 C CA . ASP A 1 186 ? 20.274 -9.877 -10.894 1.00 89.31 186 ASP A CA 1
ATOM 1496 C C . ASP A 1 186 ? 20.586 -8.585 -11.663 1.00 89.31 186 ASP A C 1
ATOM 1498 O O . ASP A 1 186 ? 20.271 -8.451 -12.845 1.00 89.31 186 ASP A O 1
ATOM 1502 N N . GLY A 1 187 ? 21.173 -7.603 -10.974 1.00 85.69 187 GLY A N 1
ATOM 1503 C CA . GLY A 1 187 ? 21.483 -6.290 -11.554 1.00 85.69 187 GLY A CA 1
ATOM 1504 C C . GLY A 1 187 ? 20.294 -5.326 -11.669 1.00 85.69 187 GLY A C 1
ATOM 1505 O O . GLY A 1 187 ? 20.475 -4.199 -12.132 1.00 85.69 187 GLY A O 1
ATOM 1506 N N . THR A 1 188 ? 19.095 -5.719 -11.226 1.00 93.62 188 THR A N 1
ATOM 1507 C CA . THR A 1 188 ? 17.918 -4.834 -11.159 1.00 93.62 188 THR A CA 1
ATOM 1508 C C . THR A 1 188 ? 17.764 -4.205 -9.763 1.00 93.62 188 THR A C 1
ATOM 1510 O O . THR A 1 188 ? 18.246 -4.782 -8.789 1.00 93.62 188 THR A O 1
ATOM 1513 N N . PRO A 1 189 ? 17.097 -3.041 -9.616 1.00 94.50 189 PRO A N 1
ATOM 1514 C CA . PRO A 1 189 ? 17.017 -2.323 -8.337 1.00 94.50 189 PRO A CA 1
ATOM 1515 C C . PRO A 1 189 ? 16.541 -3.144 -7.136 1.00 94.50 189 PRO A C 1
ATOM 1517 O O . PRO A 1 189 ? 17.011 -2.912 -6.023 1.00 94.50 189 PRO A O 1
ATOM 1520 N N . ILE A 1 190 ? 15.629 -4.099 -7.336 1.00 94.75 190 ILE A N 1
ATOM 1521 C CA . ILE A 1 190 ? 15.046 -4.904 -6.258 1.00 94.75 190 ILE A CA 1
ATOM 1522 C C . ILE A 1 190 ? 16.094 -5.672 -5.451 1.00 94.75 190 ILE A C 1
ATOM 1524 O O . ILE A 1 190 ? 15.883 -5.897 -4.267 1.00 94.75 190 ILE A O 1
ATOM 1528 N N . THR A 1 191 ? 17.254 -6.003 -6.030 1.00 93.75 191 THR A N 1
ATOM 1529 C CA . THR A 1 191 ? 18.329 -6.694 -5.295 1.00 93.75 191 THR A CA 1
ATOM 1530 C C . THR A 1 191 ? 18.924 -5.848 -4.172 1.00 93.75 191 THR A C 1
ATOM 1532 O O . THR A 1 191 ? 19.718 -6.351 -3.385 1.00 93.75 191 THR A O 1
ATOM 1535 N N . THR A 1 192 ? 18.592 -4.556 -4.127 1.00 92.81 192 THR A N 1
ATOM 1536 C CA . THR A 1 192 ? 18.992 -3.642 -3.055 1.00 92.81 192 THR A CA 1
ATOM 1537 C C . THR A 1 192 ? 17.982 -3.599 -1.914 1.00 92.81 192 THR A C 1
ATOM 1539 O O . THR A 1 192 ? 18.312 -3.067 -0.864 1.00 92.81 192 THR A O 1
ATOM 1542 N N . ALA A 1 193 ? 16.773 -4.150 -2.078 1.00 92.06 193 ALA A N 1
ATOM 1543 C CA . ALA A 1 193 ? 15.816 -4.237 -0.984 1.00 92.06 193 ALA A CA 1
ATOM 1544 C C . ALA A 1 193 ? 16.402 -5.076 0.157 1.00 92.06 193 ALA A C 1
ATOM 1546 O O . ALA A 1 193 ? 16.949 -6.155 -0.073 1.00 92.06 193 ALA A O 1
ATOM 1547 N N . ASP A 1 194 ? 16.266 -4.587 1.384 1.00 90.88 194 ASP A N 1
ATOM 1548 C CA . ASP A 1 194 ? 16.650 -5.288 2.601 1.00 90.88 194 ASP A CA 1
ATOM 1549 C C . ASP A 1 194 ? 15.447 -5.406 3.545 1.00 90.88 194 ASP A C 1
ATOM 1551 O O . ASP A 1 194 ? 14.390 -4.804 3.338 1.00 90.88 194 ASP A O 1
ATOM 1555 N N . TYR A 1 195 ? 15.586 -6.250 4.562 1.00 89.56 195 TYR A N 1
ATOM 1556 C CA . TYR A 1 195 ? 14.530 -6.481 5.537 1.00 89.56 195 TYR A CA 1
ATOM 1557 C C . TYR A 1 195 ? 14.635 -5.475 6.689 1.00 89.56 195 TYR A C 1
ATOM 1559 O O . TYR A 1 195 ? 14.834 -5.853 7.843 1.00 89.56 195 TYR A O 1
ATOM 1567 N N . THR A 1 196 ? 14.565 -4.181 6.364 1.00 86.38 196 THR A N 1
ATOM 1568 C CA . THR A 1 196 ? 14.580 -3.097 7.353 1.00 86.38 196 THR A CA 1
ATOM 1569 C C . THR A 1 196 ? 13.500 -2.052 7.056 1.00 86.38 196 THR A C 1
ATOM 1571 O O . THR A 1 196 ? 13.117 -1.869 5.895 1.00 86.38 196 THR A O 1
ATOM 1574 N N . PRO A 1 197 ? 12.971 -1.360 8.080 1.00 79.31 197 PRO A N 1
ATOM 1575 C CA . PRO A 1 197 ? 11.983 -0.311 7.860 1.00 79.31 197 PRO A CA 1
ATOM 1576 C C . PRO A 1 197 ? 12.539 0.897 7.108 1.00 79.31 197 PRO A C 1
ATOM 1578 O O . PRO A 1 197 ? 11.821 1.481 6.313 1.00 79.31 197 PRO A O 1
ATOM 1581 N N . ASP A 1 198 ? 13.801 1.253 7.343 1.00 82.44 198 ASP A N 1
ATOM 1582 C CA . ASP A 1 198 ? 14.546 2.392 6.784 1.00 82.44 198 ASP A CA 1
ATOM 1583 C C . ASP A 1 198 ? 15.450 2.033 5.598 1.00 82.44 198 ASP A C 1
ATOM 1585 O O . ASP A 1 198 ? 16.289 2.823 5.154 1.00 82.44 198 ASP A O 1
ATOM 1589 N N . GLY A 1 199 ? 15.225 0.847 5.041 1.00 83.25 199 GLY A N 1
ATOM 1590 C CA . GLY A 1 199 ? 15.998 0.286 3.953 1.00 83.25 199 GLY A CA 1
ATOM 1591 C C . GLY A 1 199 ? 15.814 0.973 2.601 1.00 83.25 199 GLY A C 1
ATOM 1592 O O . GLY A 1 199 ? 14.967 1.855 2.424 1.00 83.25 199 GLY A O 1
ATOM 1593 N N . PRO A 1 200 ? 16.552 0.516 1.574 1.00 83.56 200 PRO A N 1
ATOM 1594 C CA . PRO A 1 200 ? 16.420 0.988 0.196 1.00 83.56 200 PRO A CA 1
ATOM 1595 C C . PRO A 1 200 ? 14.990 0.944 -0.350 1.00 83.56 200 PRO A C 1
ATOM 1597 O O . PRO A 1 200 ? 14.640 1.769 -1.190 1.00 83.56 200 PRO A O 1
ATOM 1600 N N . GLY A 1 201 ? 14.148 0.036 0.153 1.00 81.25 201 GLY A N 1
ATOM 1601 C CA . GLY A 1 201 ? 12.726 -0.015 -0.185 1.00 81.25 201 GLY A CA 1
ATOM 1602 C C . GLY A 1 201 ? 11.936 1.244 0.201 1.00 81.25 201 GLY A C 1
ATOM 1603 O O . GLY A 1 201 ? 10.907 1.493 -0.413 1.00 81.25 201 GLY A O 1
ATOM 1604 N N . TRP A 1 202 ? 12.415 2.058 1.152 1.00 81.56 202 TRP A N 1
ATOM 1605 C CA . TRP A 1 202 ? 11.816 3.355 1.488 1.00 81.56 202 TRP A CA 1
ATOM 1606 C C . TRP A 1 202 ? 12.274 4.449 0.516 1.00 81.56 202 TRP A C 1
ATOM 1608 O O . TRP A 1 202 ? 11.459 5.099 -0.135 1.00 81.56 202 TRP A O 1
ATOM 1618 N N . TYR A 1 203 ? 13.582 4.692 0.405 1.00 84.06 203 TYR A N 1
ATOM 1619 C CA . TYR A 1 203 ? 14.087 5.901 -0.260 1.00 84.06 203 TYR A CA 1
ATOM 1620 C C . TYR A 1 203 ? 14.444 5.712 -1.743 1.00 84.06 203 TYR A C 1
ATOM 1622 O O . TYR A 1 203 ? 14.615 6.701 -2.463 1.00 84.06 203 TYR A O 1
ATOM 1630 N N . ARG A 1 204 ? 14.557 4.470 -2.238 1.00 89.88 204 ARG A N 1
ATOM 1631 C CA . ARG A 1 204 ? 14.848 4.196 -3.653 1.00 89.88 204 ARG A CA 1
ATOM 1632 C C . ARG A 1 204 ? 13.564 3.958 -4.429 1.00 89.88 204 ARG A C 1
ATOM 1634 O O . ARG A 1 204 ? 13.099 2.832 -4.588 1.00 89.88 204 ARG A O 1
ATOM 1641 N N . TRP A 1 205 ? 13.053 5.023 -5.034 1.00 91.19 205 TRP A N 1
ATOM 1642 C CA . TRP A 1 205 ? 11.879 4.958 -5.911 1.00 91.19 205 TRP A CA 1
ATOM 1643 C C . TRP A 1 205 ? 12.033 3.956 -7.078 1.00 91.19 205 TRP A C 1
ATOM 1645 O O . TRP A 1 205 ? 11.042 3.482 -7.624 1.00 91.19 205 TRP A O 1
ATOM 1655 N N . THR A 1 206 ? 13.261 3.590 -7.458 1.00 94.25 206 THR A N 1
ATOM 1656 C CA . THR A 1 206 ? 13.550 2.563 -8.472 1.00 94.25 206 THR A CA 1
ATOM 1657 C C . THR A 1 206 ? 13.134 1.156 -8.024 1.00 94.25 206 THR A C 1
ATOM 1659 O O . THR A 1 206 ? 12.640 0.376 -8.838 1.00 94.25 206 THR A O 1
ATOM 1662 N N . VAL A 1 207 ? 13.257 0.844 -6.727 1.00 93.81 207 VAL A N 1
ATOM 1663 C CA . VAL A 1 207 ? 12.739 -0.394 -6.119 1.00 93.81 207 VAL A CA 1
ATOM 1664 C C . VAL A 1 207 ? 11.212 -0.393 -6.167 1.00 93.81 207 VAL A C 1
ATOM 1666 O O . VAL A 1 207 ? 10.601 -1.378 -6.583 1.00 93.81 207 VAL A O 1
ATOM 1669 N N . ALA A 1 208 ? 10.595 0.735 -5.804 1.00 91.56 208 ALA A N 1
ATOM 1670 C CA . ALA A 1 208 ? 9.150 0.935 -5.886 1.00 91.56 208 ALA A CA 1
ATOM 1671 C C . ALA A 1 208 ? 8.630 0.718 -7.313 1.00 91.56 208 ALA A C 1
ATOM 1673 O O . ALA A 1 208 ? 7.670 -0.023 -7.525 1.00 91.56 208 ALA A O 1
ATOM 1674 N N . ALA A 1 209 ? 9.284 1.332 -8.300 1.00 93.44 209 ALA A N 1
ATOM 1675 C CA . ALA A 1 209 ? 8.893 1.237 -9.698 1.00 93.44 209 ALA A CA 1
ATOM 1676 C C . ALA A 1 209 ? 8.973 -0.207 -10.207 1.00 93.44 209 ALA A C 1
ATOM 1678 O O . ALA A 1 209 ? 8.005 -0.710 -10.775 1.00 93.44 209 ALA A O 1
ATOM 1679 N N . GLN A 1 210 ? 10.071 -0.917 -9.937 1.00 95.19 210 GLN A N 1
ATOM 1680 C CA . GLN A 1 210 ? 10.193 -2.319 -10.335 1.00 95.19 210 GLN A CA 1
ATOM 1681 C C . GLN A 1 210 ? 9.097 -3.202 -9.712 1.00 95.19 210 GLN A C 1
ATOM 1683 O O . GLN A 1 210 ? 8.520 -4.046 -10.407 1.00 95.19 210 GLN A O 1
ATOM 1688 N N . GLN A 1 211 ? 8.776 -3.004 -8.427 1.00 95.06 211 GLN A N 1
ATOM 1689 C CA . GLN A 1 211 ? 7.689 -3.732 -7.763 1.00 95.06 211 GLN A CA 1
ATOM 1690 C C . GLN A 1 211 ? 6.333 -3.467 -8.427 1.00 95.06 211 GLN A C 1
ATOM 1692 O O . GLN A 1 211 ? 5.612 -4.419 -8.723 1.00 95.06 211 GLN A O 1
ATOM 1697 N N . HIS A 1 212 ? 6.010 -2.204 -8.712 1.00 93.69 212 HIS A N 1
ATOM 1698 C CA . HIS A 1 212 ? 4.742 -1.816 -9.333 1.00 93.69 212 HIS A CA 1
ATOM 1699 C C . HIS A 1 212 ? 4.559 -2.407 -10.730 1.00 93.69 212 HIS A C 1
ATOM 1701 O O . HIS A 1 212 ? 3.503 -2.954 -11.033 1.00 93.69 212 HIS A O 1
ATOM 1707 N N . TYR A 1 213 ? 5.586 -2.359 -11.578 1.00 94.94 213 TYR A N 1
ATOM 1708 C CA . TYR A 1 213 ? 5.490 -2.939 -12.920 1.00 94.94 213 TYR A CA 1
ATOM 1709 C C . TYR A 1 213 ? 5.388 -4.470 -12.889 1.00 94.94 213 TYR A C 1
ATOM 1711 O O . TYR A 1 213 ? 4.629 -5.052 -13.663 1.00 94.94 213 TYR A O 1
ATOM 1719 N N . SER A 1 214 ? 6.070 -5.120 -11.941 1.00 96.00 214 SER A N 1
ATOM 1720 C CA . SER A 1 214 ? 5.892 -6.558 -11.694 1.00 96.00 214 SER A CA 1
ATOM 1721 C C . SER A 1 214 ? 4.462 -6.875 -11.247 1.00 96.00 214 SER A C 1
ATOM 1723 O O . SER A 1 214 ? 3.856 -7.836 -11.720 1.00 96.00 214 SER A O 1
ATOM 1725 N N . PHE A 1 215 ? 3.900 -6.034 -10.374 1.00 95.69 215 PHE A N 1
ATOM 1726 C CA . PHE A 1 215 ? 2.521 -6.153 -9.920 1.00 95.69 215 PHE A CA 1
ATOM 1727 C C . PHE A 1 215 ? 1.529 -5.986 -11.070 1.00 95.69 215 PHE A C 1
ATOM 1729 O O . PHE A 1 215 ? 0.638 -6.818 -11.202 1.00 95.69 215 PHE A O 1
ATOM 1736 N N . PHE A 1 216 ? 1.698 -4.988 -11.941 1.00 94.50 216 PHE A N 1
ATOM 1737 C CA . PHE A 1 216 ? 0.824 -4.799 -13.100 1.00 94.50 216 PHE A CA 1
ATOM 1738 C C . PHE A 1 216 ? 0.849 -5.995 -14.052 1.00 94.50 216 PHE A C 1
ATOM 1740 O O . PHE A 1 216 ? -0.206 -6.421 -14.518 1.00 94.50 216 PHE A O 1
ATOM 1747 N N . GLU A 1 217 ? 2.018 -6.596 -14.283 1.00 95.44 217 GLU A N 1
ATOM 1748 C CA . GLU A 1 217 ? 2.117 -7.824 -15.074 1.00 95.44 217 GLU A CA 1
ATOM 1749 C C . GLU A 1 217 ? 1.340 -8.985 -14.438 1.00 95.44 217 GLU A C 1
ATOM 1751 O O . GLU A 1 217 ? 0.617 -9.710 -15.124 1.00 95.44 217 GLU A O 1
ATOM 1756 N N . HIS A 1 218 ? 1.459 -9.168 -13.124 1.00 95.81 218 HIS A N 1
ATOM 1757 C CA . HIS A 1 218 ? 0.729 -10.216 -12.415 1.00 95.81 218 HIS A CA 1
ATOM 1758 C C . HIS A 1 218 ? -0.770 -9.930 -12.308 1.00 95.81 218 HIS A C 1
ATOM 1760 O O . HIS A 1 218 ? -1.565 -10.863 -12.413 1.00 95.81 218 HIS A O 1
ATOM 1766 N N . LEU A 1 219 ? -1.165 -8.667 -12.153 1.00 94.69 219 LEU A N 1
ATOM 1767 C CA . LEU A 1 219 ? -2.556 -8.228 -12.193 1.00 94.69 219 LEU A CA 1
ATOM 1768 C C . LEU A 1 219 ? -3.178 -8.570 -13.549 1.00 94.69 219 LEU A C 1
ATOM 1770 O O . LEU A 1 219 ? -4.233 -9.195 -13.601 1.00 94.69 219 LEU A O 1
ATOM 1774 N N . GLU A 1 220 ? -2.492 -8.227 -14.640 1.00 94.75 220 GLU A N 1
ATOM 1775 C CA . GLU A 1 220 ? -2.936 -8.513 -16.005 1.00 94.75 220 GLU A CA 1
ATOM 1776 C C . GLU A 1 220 ? -3.119 -10.019 -16.247 1.00 94.75 220 GLU A C 1
ATOM 1778 O O . GLU A 1 220 ? -4.091 -10.443 -16.871 1.00 94.75 220 GLU A O 1
ATOM 1783 N N . LYS A 1 221 ? -2.208 -10.840 -15.712 1.00 95.56 221 LYS A N 1
ATOM 1784 C CA . LYS A 1 221 ? -2.221 -12.302 -15.868 1.00 95.56 221 LYS A CA 1
ATOM 1785 C C . LYS A 1 221 ? -3.146 -13.036 -14.890 1.00 95.56 221 LYS A C 1
ATOM 1787 O O . LYS A 1 221 ? -3.229 -14.261 -14.957 1.00 95.56 221 LYS A O 1
ATOM 1792 N N . GLY A 1 222 ? -3.813 -12.338 -13.967 1.00 94.25 222 GLY A N 1
ATOM 1793 C CA . GLY A 1 222 ? -4.607 -12.978 -12.910 1.00 94.25 222 GLY A CA 1
ATOM 1794 C C . GLY A 1 222 ? -3.758 -13.794 -11.922 1.00 94.25 222 GLY A C 1
ATOM 1795 O O . GLY A 1 222 ? -4.213 -14.790 -11.363 1.00 94.25 222 GLY A O 1
ATOM 1796 N N . GLU A 1 223 ? -2.505 -13.392 -11.709 1.00 95.31 223 GLU A N 1
ATOM 1797 C CA . GLU A 1 223 ? -1.508 -14.097 -10.897 1.00 95.31 223 GLU A CA 1
ATOM 1798 C C . GLU A 1 223 ? -1.252 -13.446 -9.528 1.00 95.31 223 GLU A C 1
ATOM 1800 O O . GLU A 1 223 ? -0.237 -13.721 -8.887 1.00 95.31 223 GLU A O 1
ATOM 1805 N N . LEU A 1 224 ? -2.171 -12.613 -9.028 1.00 92.19 224 LEU A N 1
ATOM 1806 C CA . LEU A 1 224 ? -2.019 -11.971 -7.712 1.00 92.19 224 LEU A CA 1
ATOM 1807 C C . LEU A 1 224 ? -1.901 -12.969 -6.549 1.00 92.19 224 LEU A C 1
ATOM 1809 O O . LEU A 1 224 ? -1.394 -12.620 -5.485 1.00 92.19 224 LEU A O 1
ATOM 1813 N N . TRP A 1 225 ? -2.286 -14.234 -6.758 1.00 90.81 225 TRP A N 1
ATOM 1814 C CA . TRP A 1 225 ? -2.045 -15.322 -5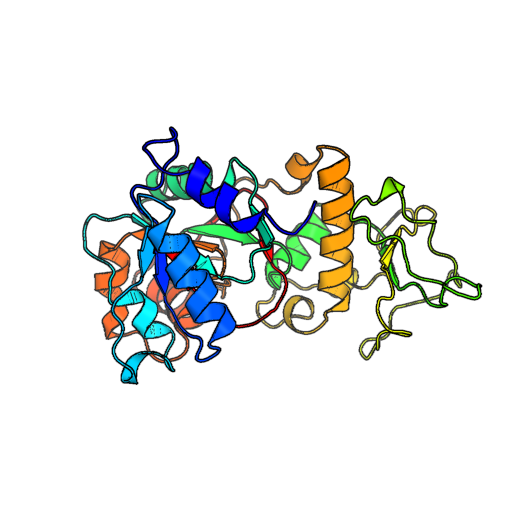.808 1.00 90.81 225 TRP A CA 1
ATOM 1815 C C . TRP A 1 225 ? -0.566 -15.467 -5.419 1.00 90.81 225 TRP A C 1
ATOM 1817 O O . TRP A 1 225 ? -0.280 -15.941 -4.325 1.00 90.81 225 TRP A O 1
ATOM 1827 N N . ARG A 1 226 ? 0.369 -15.021 -6.270 1.00 92.38 226 ARG A N 1
ATOM 1828 C CA . ARG A 1 226 ? 1.812 -15.027 -5.991 1.00 92.38 226 ARG A CA 1
ATOM 1829 C C . ARG A 1 226 ? 2.199 -14.115 -4.823 1.00 92.38 226 ARG A C 1
ATOM 1831 O O . ARG A 1 226 ? 3.136 -14.431 -4.104 1.00 92.38 226 ARG A O 1
ATOM 1838 N N . TYR A 1 227 ? 1.463 -13.023 -4.609 1.00 91.44 227 TYR A N 1
ATOM 1839 C CA . TYR A 1 227 ? 1.690 -12.070 -3.513 1.00 91.44 227 TYR A CA 1
ATOM 1840 C C . TYR A 1 227 ? 1.091 -12.535 -2.178 1.00 91.44 227 TYR A C 1
ATOM 1842 O O . TYR A 1 227 ? 1.185 -11.833 -1.172 1.00 91.44 227 TYR A O 1
ATOM 1850 N N . ARG A 1 228 ? 0.430 -13.699 -2.149 1.00 87.50 228 ARG A N 1
ATOM 1851 C CA . ARG A 1 228 ? -0.227 -14.214 -0.948 1.00 87.50 228 ARG A CA 1
ATOM 1852 C C . ARG A 1 228 ? 0.761 -15.052 -0.134 1.00 87.50 228 ARG A C 1
ATOM 1854 O O . ARG A 1 228 ? 1.265 -16.066 -0.606 1.00 87.50 228 ARG A O 1
ATOM 1861 N N . PHE A 1 229 ? 0.969 -14.662 1.117 1.00 85.12 229 PHE A N 1
ATOM 1862 C CA . PHE A 1 229 ? 1.619 -15.456 2.162 1.00 85.12 229 PHE A CA 1
ATOM 1863 C C . PHE A 1 229 ? 0.675 -15.553 3.367 1.00 85.12 229 PHE A C 1
ATOM 1865 O O . PHE A 1 229 ? -0.194 -14.703 3.520 1.00 85.12 229 PHE A O 1
ATOM 1872 N N . THR A 1 230 ? 0.789 -16.598 4.193 1.00 78.94 230 THR A N 1
ATOM 1873 C CA . THR A 1 230 ? -0.187 -16.885 5.263 1.00 78.94 230 THR A CA 1
ATOM 1874 C C . THR A 1 230 ? -0.171 -15.871 6.393 1.00 78.94 230 THR A C 1
ATOM 1876 O O . THR A 1 230 ? -1.222 -15.361 6.743 1.00 78.94 230 THR A O 1
ATOM 1879 N N . VAL A 1 231 ? 0.993 -15.633 6.994 1.00 82.69 231 VAL A N 1
ATOM 1880 C CA . VAL A 1 231 ? 1.230 -14.676 8.080 1.00 82.69 231 VAL A CA 1
ATOM 1881 C C . VAL A 1 231 ? 2.700 -14.299 8.001 1.00 82.69 231 VAL A C 1
ATOM 1883 O O . VAL A 1 231 ? 3.540 -15.198 7.920 1.00 82.69 231 VAL A O 1
ATOM 1886 N N . TRP A 1 232 ? 3.015 -13.012 8.069 1.00 86.31 232 TRP A N 1
ATOM 1887 C CA . TRP A 1 232 ? 4.374 -12.549 8.307 1.00 86.31 232 TRP A CA 1
ATOM 1888 C C . TRP A 1 232 ? 4.418 -11.752 9.613 1.00 86.31 232 TRP A C 1
ATOM 1890 O O . TRP A 1 232 ? 3.901 -10.643 9.698 1.00 86.31 232 TRP A O 1
ATOM 1900 N N . ASP A 1 233 ? 4.968 -12.349 10.671 1.00 84.94 233 ASP A N 1
ATOM 1901 C CA . ASP A 1 233 ? 5.065 -11.726 11.998 1.00 84.94 233 ASP A CA 1
ATOM 1902 C C . ASP A 1 233 ? 6.261 -10.769 12.016 1.00 84.94 233 ASP A C 1
ATOM 1904 O O . ASP A 1 233 ? 7.411 -11.203 12.005 1.00 84.94 233 ASP A O 1
ATOM 1908 N N . TYR A 1 234 ? 5.978 -9.468 12.050 1.00 81.06 234 TYR A N 1
ATOM 1909 C CA . TYR A 1 234 ? 7.000 -8.423 12.167 1.00 81.06 234 TYR A CA 1
ATOM 1910 C C . TYR A 1 234 ? 7.517 -8.270 13.598 1.00 81.06 234 TYR A C 1
ATOM 1912 O O . TYR A 1 234 ? 8.359 -7.422 13.871 1.00 81.06 234 TYR A O 1
ATOM 1920 N N . HIS A 1 235 ? 7.029 -9.094 14.528 1.00 83.19 235 HIS A N 1
ATOM 1921 C CA . HIS A 1 235 ? 7.374 -9.062 15.936 1.00 83.19 235 HIS A CA 1
ATOM 1922 C C . HIS A 1 235 ? 7.180 -7.668 16.536 1.00 83.19 235 HIS A C 1
ATOM 1924 O O . HIS A 1 235 ? 6.057 -7.298 16.873 1.00 83.19 235 HIS A O 1
ATOM 1930 N N . TYR A 1 236 ? 8.273 -6.926 16.690 1.00 86.44 236 TYR A N 1
ATOM 1931 C CA . TYR A 1 236 ? 8.286 -5.569 17.216 1.00 86.44 236 TYR A CA 1
ATOM 1932 C C . TYR A 1 236 ? 9.122 -4.625 16.344 1.00 86.44 236 TYR A C 1
ATOM 1934 O O . TYR A 1 236 ? 9.681 -3.649 16.856 1.00 86.44 236 TYR A O 1
ATOM 1942 N N . ASP A 1 237 ? 9.262 -4.973 15.066 1.00 86.31 237 ASP A N 1
ATOM 1943 C CA . ASP A 1 237 ? 9.858 -4.124 14.048 1.00 86.31 237 ASP A CA 1
ATOM 1944 C C . ASP A 1 237 ? 8.794 -3.202 13.459 1.00 86.31 237 ASP A C 1
ATOM 1946 O O . ASP A 1 237 ? 7.596 -3.506 13.457 1.00 86.31 237 ASP A O 1
ATOM 1950 N N . ARG A 1 238 ? 9.247 -2.049 12.966 1.00 86.00 238 ARG A N 1
ATOM 1951 C CA . ARG A 1 238 ? 8.357 -1.051 12.385 1.00 86.00 238 ARG A CA 1
ATOM 1952 C C . ARG A 1 238 ? 7.683 -1.610 11.133 1.00 86.00 238 ARG A C 1
ATOM 1954 O O . ARG A 1 238 ? 8.337 -2.169 10.252 1.00 86.00 238 ARG A O 1
ATOM 1961 N N . LEU A 1 239 ? 6.387 -1.370 11.046 1.00 83.12 239 LEU A N 1
ATOM 1962 C CA . LEU A 1 239 ? 5.552 -1.606 9.877 1.00 83.12 239 LEU A CA 1
ATOM 1963 C C . LEU A 1 239 ? 4.936 -0.283 9.457 1.00 83.12 239 LEU A C 1
ATOM 1965 O O . LEU A 1 239 ? 4.695 0.549 10.328 1.00 83.12 239 LEU A O 1
ATOM 1969 N N . SER A 1 240 ? 4.633 -0.093 8.170 1.00 79.38 240 SER A N 1
ATOM 1970 C CA . SER A 1 240 ? 3.824 1.072 7.829 1.00 79.38 240 SER A CA 1
ATOM 1971 C C . SER A 1 240 ? 2.356 0.854 8.194 1.00 79.38 240 SER A C 1
ATOM 1973 O O . SER A 1 240 ? 1.805 -0.248 8.078 1.00 79.38 240 SER A O 1
ATOM 1975 N N . THR A 1 241 ? 1.722 1.937 8.633 1.00 83.00 241 THR A N 1
ATOM 1976 C CA . THR A 1 241 ? 0.298 1.967 8.981 1.00 83.00 241 THR A CA 1
ATOM 1977 C C . THR A 1 241 ? -0.613 2.191 7.772 1.00 83.00 241 THR A C 1
ATOM 1979 O O . THR A 1 241 ? -1.806 2.394 7.954 1.00 83.00 241 THR A O 1
ATOM 1982 N N . THR A 1 242 ? -0.102 2.182 6.538 1.00 86.25 242 THR A N 1
ATOM 1983 C CA . THR A 1 242 ? -0.850 2.590 5.330 1.00 86.25 242 THR A CA 1
ATOM 1984 C C . THR A 1 242 ? -2.105 1.770 5.052 1.00 86.25 242 THR A C 1
ATOM 1986 O O . THR A 1 242 ? -3.063 2.303 4.507 1.00 86.25 242 THR A O 1
ATOM 1989 N N . PHE A 1 243 ? -2.151 0.501 5.455 1.00 91.38 243 PHE A N 1
ATOM 1990 C CA . PHE A 1 243 ? -3.383 -0.285 5.428 1.00 91.38 243 PHE A CA 1
ATOM 1991 C C . PHE A 1 243 ? -3.368 -1.270 6.595 1.00 91.38 243 PHE A C 1
ATOM 1993 O O . PHE A 1 243 ? -2.646 -2.265 6.559 1.00 91.38 243 PHE A O 1
ATOM 2000 N N . MET A 1 244 ? -4.165 -1.018 7.634 1.00 92.44 244 MET A N 1
ATOM 2001 C CA . MET A 1 244 ? -4.199 -1.872 8.822 1.00 92.44 244 MET A CA 1
ATOM 2002 C C . MET A 1 244 ? -5.568 -1.957 9.491 1.00 92.44 244 MET A C 1
ATOM 2004 O O . MET A 1 244 ? -6.432 -1.121 9.274 1.00 92.44 244 MET A O 1
ATOM 2008 N N . CYS A 1 245 ? -5.745 -2.965 10.339 1.00 93.75 245 CYS A N 1
ATOM 2009 C CA . CYS A 1 245 ? -6.953 -3.243 11.100 1.00 93.75 245 CYS A CA 1
ATOM 2010 C C . CYS A 1 245 ? -6.646 -3.344 12.601 1.00 93.75 245 CYS A C 1
ATOM 2012 O O . CYS A 1 245 ? -5.698 -4.025 13.013 1.00 93.75 245 CYS A O 1
ATOM 2014 N N . ILE A 1 246 ? -7.457 -2.681 13.427 1.00 94.38 246 ILE A N 1
ATOM 2015 C CA . ILE A 1 246 ? -7.284 -2.595 14.882 1.00 94.38 246 ILE A CA 1
ATOM 2016 C C . ILE A 1 246 ? -8.639 -2.466 15.595 1.00 94.38 246 ILE A C 1
ATOM 2018 O O . ILE A 1 246 ? -9.600 -1.953 15.030 1.00 94.38 246 ILE A O 1
ATOM 2022 N N . TRP A 1 247 ? -8.732 -2.937 16.843 1.00 95.94 247 TRP A N 1
ATOM 2023 C CA . TRP A 1 247 ? -9.904 -2.682 17.688 1.00 95.94 247 TRP A CA 1
ATOM 2024 C C . TRP A 1 247 ? -9.819 -1.303 18.337 1.00 95.94 247 TRP A C 1
ATOM 2026 O O . TRP A 1 247 ? -8.762 -0.903 18.817 1.00 95.94 247 TRP A O 1
ATOM 2036 N N . GLY A 1 248 ? -10.942 -0.606 18.445 1.00 95.81 248 GLY A N 1
ATOM 2037 C CA . GLY A 1 248 ? -11.017 0.663 19.153 1.00 95.81 248 GLY A CA 1
ATOM 2038 C C . GLY A 1 248 ? -10.673 0.534 20.638 1.00 95.81 248 GLY A C 1
ATOM 2039 O O . GLY A 1 248 ? -10.038 1.434 21.175 1.00 95.81 248 GLY A O 1
ATOM 2040 N N . ASP A 1 249 ? -10.950 -0.608 21.283 1.00 95.62 249 ASP A N 1
ATOM 2041 C CA . ASP A 1 249 ? -10.457 -0.906 22.640 1.00 95.62 249 ASP A CA 1
ATOM 2042 C C . ASP A 1 249 ? -8.925 -0.844 22.725 1.00 95.62 249 ASP A C 1
ATOM 2044 O O . ASP A 1 249 ? -8.367 -0.291 23.674 1.00 95.62 249 ASP A O 1
ATOM 2048 N N . ASP A 1 250 ? -8.244 -1.387 21.710 1.00 94.88 250 ASP A N 1
ATOM 2049 C CA . ASP A 1 250 ? -6.785 -1.378 21.621 1.00 94.88 250 ASP A CA 1
ATOM 2050 C C . ASP A 1 250 ? -6.271 0.055 21.420 1.00 94.88 250 ASP A C 1
ATOM 2052 O O . A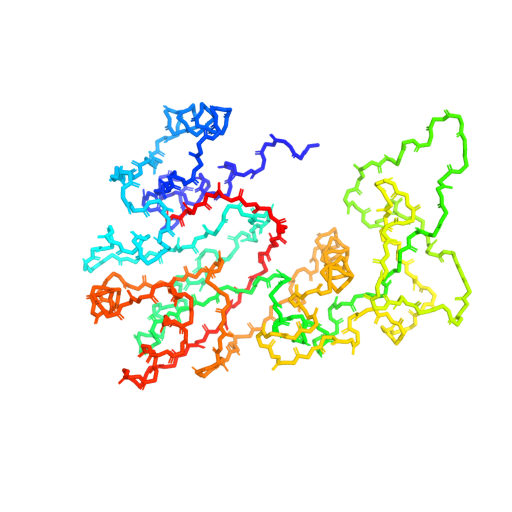SP A 1 250 ? -5.290 0.443 22.049 1.00 94.88 250 ASP A O 1
ATOM 2056 N N . VAL A 1 251 ? -6.955 0.858 20.598 1.00 94.06 251 VAL A N 1
ATOM 2057 C CA . VAL A 1 251 ? -6.618 2.271 20.365 1.00 94.06 251 VAL A CA 1
ATOM 2058 C C . VAL A 1 251 ? -6.807 3.111 21.629 1.00 94.06 251 VAL A C 1
ATOM 2060 O O . VAL A 1 251 ? -5.893 3.826 22.039 1.00 94.06 251 VAL A O 1
ATOM 2063 N N . VAL A 1 252 ? -7.964 3.008 22.286 1.00 94.19 252 VAL A N 1
ATOM 2064 C CA . VAL A 1 252 ? -8.282 3.754 23.514 1.00 94.19 252 VAL A CA 1
ATOM 2065 C C . VAL A 1 252 ? -7.278 3.441 24.626 1.00 94.19 252 VAL A C 1
ATOM 2067 O O . VAL A 1 252 ? -6.905 4.335 25.379 1.00 94.19 252 VAL A O 1
ATOM 2070 N N . ALA A 1 253 ? -6.778 2.205 24.700 1.00 93.12 253 ALA A N 1
ATOM 2071 C CA . ALA A 1 253 ? -5.783 1.801 25.692 1.00 93.12 253 ALA A CA 1
ATOM 2072 C C . ALA A 1 253 ? -4.368 2.370 25.457 1.00 93.12 253 ALA A C 1
ATOM 2074 O O . ALA A 1 253 ? -3.508 2.236 26.337 1.00 93.12 253 ALA A O 1
ATOM 2075 N N . ILE A 1 254 ? -4.084 2.932 24.276 1.00 92.19 254 ILE A N 1
ATOM 2076 C CA . ILE A 1 254 ? -2.725 3.348 23.897 1.00 92.19 254 ILE A CA 1
ATOM 2077 C C . ILE A 1 254 ? -2.617 4.793 23.396 1.00 92.19 254 ILE A C 1
ATOM 2079 O O . ILE A 1 254 ? -1.519 5.340 23.425 1.00 92.19 254 ILE A O 1
ATOM 2083 N N . ARG A 1 255 ? -3.707 5.415 22.930 1.00 89.50 255 ARG A N 1
ATOM 2084 C CA . ARG A 1 255 ? -3.655 6.713 22.233 1.00 89.50 255 ARG A CA 1
ATOM 2085 C C . ARG A 1 255 ? -3.197 7.884 23.101 1.00 89.50 255 ARG A C 1
ATOM 2087 O O . ARG A 1 255 ? -2.540 8.777 22.584 1.00 89.50 255 ARG A O 1
ATOM 2094 N N . ASP A 1 256 ? -3.469 7.857 24.405 1.00 87.50 256 ASP A N 1
ATOM 2095 C CA . ASP A 1 256 ? -3.074 8.942 25.319 1.00 87.50 256 ASP A CA 1
ATOM 2096 C C . ASP A 1 256 ? -1.546 9.011 25.520 1.00 87.50 256 ASP A C 1
ATOM 2098 O O . ASP A 1 256 ? -0.999 10.062 25.849 1.00 87.50 256 ASP A O 1
ATOM 2102 N N . ASP A 1 257 ? -0.855 7.894 25.282 1.00 87.75 257 ASP A N 1
ATOM 2103 C CA . ASP A 1 257 ? 0.603 7.770 25.347 1.00 87.75 257 ASP A CA 1
ATOM 2104 C C . ASP A 1 257 ? 1.269 7.989 23.969 1.00 87.75 257 ASP A C 1
ATOM 2106 O O . ASP A 1 257 ? 2.497 7.997 23.863 1.00 87.75 257 ASP A O 1
ATOM 2110 N N . MET A 1 258 ? 0.479 8.113 22.897 1.00 85.75 258 MET A N 1
ATOM 2111 C CA . MET A 1 258 ? 0.967 8.211 21.524 1.00 85.75 258 MET A CA 1
ATOM 2112 C C . MET A 1 258 ? 1.417 9.643 21.225 1.00 85.75 258 MET A C 1
ATOM 2114 O O . MET A 1 258 ? 0.623 10.582 21.261 1.00 85.75 258 MET A O 1
ATOM 2118 N N . SER A 1 259 ? 2.696 9.828 20.891 1.00 72.44 259 SER A N 1
ATOM 2119 C CA . SER A 1 259 ? 3.246 11.148 20.564 1.00 72.44 259 SER A CA 1
ATOM 2120 C C . SER A 1 259 ? 3.947 11.151 19.208 1.00 72.44 259 SER A C 1
ATOM 2122 O O . SER A 1 259 ? 4.835 10.337 18.977 1.00 72.44 259 SER A O 1
ATOM 2124 N N . GLY A 1 260 ? 3.566 12.087 18.331 1.00 73.19 260 GLY A N 1
ATOM 2125 C CA . GLY A 1 260 ? 4.257 12.431 17.080 1.00 73.19 260 GLY A CA 1
ATOM 2126 C C . GLY A 1 260 ? 4.293 11.338 16.003 1.00 73.19 260 GLY A C 1
ATOM 2127 O O . GLY A 1 260 ? 3.640 11.476 14.974 1.00 73.19 260 GLY A O 1
ATOM 2128 N N . ASP A 1 261 ? 5.092 10.295 16.227 1.00 83.12 261 ASP A N 1
ATOM 2129 C CA . ASP A 1 261 ? 5.284 9.143 15.341 1.00 83.12 261 ASP A CA 1
ATOM 2130 C C . ASP A 1 261 ? 4.316 8.021 15.733 1.00 83.12 261 ASP A C 1
ATOM 2132 O O . ASP A 1 261 ? 4.676 7.055 16.411 1.00 83.12 261 ASP A O 1
ATOM 2136 N N . ASP A 1 262 ? 3.053 8.185 15.342 1.00 84.06 262 ASP A N 1
ATOM 2137 C CA . ASP A 1 262 ? 1.993 7.215 15.608 1.00 84.06 262 ASP A CA 1
ATOM 2138 C C . ASP A 1 262 ? 2.331 5.831 15.047 1.00 84.06 262 ASP A C 1
ATOM 2140 O O . ASP A 1 262 ? 2.151 4.827 15.731 1.00 84.06 262 ASP A O 1
ATOM 2144 N N . GLU A 1 263 ? 2.905 5.768 13.849 1.00 85.56 263 GLU A N 1
ATOM 2145 C CA . GLU A 1 263 ? 3.337 4.520 13.232 1.00 85.56 263 GLU A CA 1
ATOM 2146 C C . GLU A 1 263 ? 4.409 3.796 14.056 1.00 85.56 263 GLU A C 1
ATOM 2148 O O . GLU A 1 263 ? 4.260 2.606 14.344 1.00 85.56 263 GLU A O 1
ATOM 2153 N N . GLY A 1 264 ? 5.462 4.491 14.493 1.00 88.44 264 GLY A N 1
ATOM 2154 C CA . GLY A 1 264 ? 6.481 3.905 15.368 1.00 88.44 264 GLY A CA 1
ATOM 2155 C C . GLY A 1 264 ? 5.902 3.462 16.707 1.00 88.44 264 GLY A C 1
ATOM 2156 O O . GLY A 1 264 ? 6.179 2.355 17.177 1.00 88.44 264 GLY A O 1
ATOM 2157 N N . TYR A 1 265 ? 5.029 4.275 17.296 1.00 90.44 265 TYR A N 1
ATOM 2158 C CA . TYR A 1 265 ? 4.402 3.963 18.572 1.00 90.44 265 TYR A CA 1
ATOM 2159 C C . TYR A 1 265 ? 3.481 2.734 18.482 1.00 90.44 265 TYR A C 1
ATOM 2161 O O . TYR A 1 265 ? 3.604 1.797 19.277 1.00 90.44 265 TYR A O 1
ATOM 2169 N N . MET A 1 266 ? 2.589 2.698 17.489 1.00 89.31 266 MET A N 1
ATOM 2170 C CA . MET A 1 266 ? 1.631 1.608 17.284 1.00 89.31 266 MET A CA 1
ATOM 2171 C C . MET A 1 266 ? 2.301 0.308 16.861 1.00 89.31 266 MET A C 1
ATOM 2173 O O . MET A 1 266 ? 1.779 -0.760 17.184 1.00 89.31 266 MET A O 1
ATOM 2177 N N . THR A 1 267 ? 3.439 0.383 16.161 1.00 89.19 267 THR A N 1
ATOM 2178 C CA . THR A 1 267 ? 4.110 -0.811 15.638 1.00 89.19 267 THR A CA 1
ATOM 2179 C C . THR A 1 267 ? 5.267 -1.310 16.503 1.00 89.19 267 THR A C 1
ATOM 2181 O O . THR A 1 267 ? 5.580 -2.495 16.534 1.00 89.19 267 THR A O 1
ATOM 2184 N N . ILE A 1 268 ? 5.874 -0.457 17.318 1.00 90.56 268 ILE A N 1
ATOM 2185 C CA . ILE A 1 268 ? 7.033 -0.851 18.126 1.00 90.56 268 ILE A CA 1
ATOM 2186 C C . ILE A 1 268 ? 6.706 -0.751 19.609 1.00 90.56 268 ILE A C 1
ATOM 2188 O O . ILE A 1 268 ? 6.823 -1.732 20.348 1.00 90.56 268 ILE A O 1
ATOM 2192 N N . GLU A 1 269 ? 6.328 0.438 20.066 1.00 92.00 269 GLU A N 1
ATOM 2193 C CA . GLU A 1 269 ? 6.301 0.762 21.492 1.00 92.00 269 GLU A CA 1
ATOM 2194 C C . GLU A 1 269 ? 5.126 0.105 22.219 1.00 92.00 269 GLU A C 1
ATOM 2196 O O . GLU A 1 269 ? 5.330 -0.640 23.186 1.00 92.00 269 GLU A O 1
ATOM 2201 N N . ALA A 1 270 ? 3.901 0.316 21.732 1.00 92.50 270 ALA A N 1
ATOM 2202 C CA . ALA A 1 270 ? 2.699 -0.271 22.313 1.00 92.50 270 ALA A CA 1
ATOM 2203 C C . ALA A 1 270 ? 2.712 -1.814 22.259 1.00 92.50 270 ALA A C 1
ATOM 2205 O O . ALA A 1 270 ? 2.489 -2.434 23.306 1.00 92.50 270 ALA A O 1
ATOM 2206 N N . PRO A 1 271 ? 3.059 -2.472 21.132 1.00 92.06 271 PRO A N 1
ATOM 2207 C CA . PRO A 1 271 ? 3.238 -3.924 21.070 1.00 92.06 271 PRO A CA 1
ATOM 2208 C C . PRO A 1 271 ? 4.220 -4.473 22.112 1.00 92.06 271 PRO A C 1
ATOM 2210 O O . PRO A 1 271 ? 3.888 -5.427 22.824 1.00 92.06 271 PRO A O 1
ATOM 2213 N N . LYS A 1 272 ? 5.401 -3.852 22.272 1.00 92.00 272 LYS A N 1
ATOM 2214 C CA . LYS A 1 272 ? 6.404 -4.261 23.277 1.00 92.00 272 LYS A CA 1
ATOM 2215 C C . LYS A 1 272 ? 5.878 -4.092 24.699 1.00 92.00 272 LYS A C 1
ATOM 2217 O O . LYS A 1 272 ? 6.010 -5.011 25.511 1.00 92.00 272 LYS A O 1
ATOM 2222 N N . ARG A 1 273 ? 5.262 -2.942 24.997 1.00 92.31 273 ARG A N 1
ATOM 2223 C CA . ARG A 1 273 ? 4.684 -2.624 26.312 1.00 92.31 273 ARG A CA 1
ATOM 2224 C C . ARG A 1 273 ? 3.585 -3.612 26.699 1.00 92.31 273 ARG A C 1
ATOM 2226 O O . ARG A 1 273 ? 3.573 -4.105 27.824 1.00 92.31 273 ARG A O 1
ATOM 2233 N N . LEU A 1 274 ? 2.701 -3.932 25.756 1.00 91.62 274 LEU A N 1
ATOM 2234 C CA . LEU A 1 274 ? 1.563 -4.832 25.956 1.00 91.62 274 LEU A CA 1
ATOM 2235 C C . LEU A 1 274 ? 1.921 -6.317 25.788 1.00 91.62 274 LEU A C 1
ATOM 2237 O O . LEU A 1 274 ? 1.099 -7.175 26.100 1.00 91.62 274 LEU A O 1
ATOM 2241 N N . ARG A 1 275 ? 3.137 -6.634 25.316 1.00 90.19 275 ARG A N 1
ATOM 2242 C CA . ARG A 1 275 ? 3.595 -7.991 24.954 1.00 90.19 275 ARG A CA 1
ATOM 2243 C C . ARG A 1 275 ? 2.673 -8.674 23.943 1.00 90.19 275 ARG A C 1
ATOM 2245 O O . ARG A 1 275 ? 2.388 -9.869 24.043 1.00 90.19 275 ARG A O 1
ATOM 2252 N N . ARG A 1 276 ? 2.207 -7.902 22.966 1.00 89.12 276 ARG A N 1
ATOM 2253 C CA . ARG A 1 276 ? 1.314 -8.350 21.894 1.00 89.12 276 ARG A CA 1
ATOM 2254 C C . ARG A 1 276 ? 2.059 -8.274 20.577 1.00 89.12 276 ARG A C 1
ATOM 2256 O O . ARG A 1 276 ? 2.730 -7.287 20.310 1.00 89.12 276 ARG A O 1
ATOM 2263 N N . ARG A 1 277 ? 1.971 -9.335 19.778 1.00 78.88 277 ARG A N 1
ATOM 2264 C CA . ARG A 1 277 ? 2.640 -9.402 18.474 1.00 78.88 277 ARG A CA 1
ATOM 2265 C C . ARG A 1 277 ? 1.825 -8.707 17.389 1.00 78.88 277 ARG A C 1
ATOM 2267 O O . ARG A 1 277 ? 0.638 -8.433 17.578 1.00 78.88 277 ARG A O 1
ATOM 2274 N N . MET A 1 278 ? 2.467 -8.491 16.248 1.00 76.19 278 MET A N 1
ATOM 2275 C CA . MET A 1 278 ? 1.873 -7.859 15.079 1.00 76.19 278 MET A CA 1
ATOM 2276 C C . MET A 1 278 ? 2.088 -8.706 13.828 1.00 76.19 278 MET A C 1
ATOM 2278 O O . MET A 1 278 ? 3.160 -8.684 13.216 1.00 76.19 278 MET A O 1
ATOM 2282 N N . PRO A 1 279 ? 1.072 -9.465 13.426 1.00 69.69 279 PRO A N 1
ATOM 2283 C CA . PRO A 1 279 ? 1.094 -10.115 12.136 1.00 69.69 279 PRO A CA 1
ATOM 2284 C C . PRO A 1 279 ? 0.782 -9.098 11.021 1.00 69.69 279 PRO A C 1
ATOM 2286 O O . PRO A 1 279 ? -0.218 -8.384 11.072 1.00 69.69 279 PRO A O 1
ATOM 2289 N N . SER A 1 280 ? 1.618 -9.058 9.987 1.00 62.06 280 SER A N 1
ATOM 2290 C CA . SER A 1 280 ? 1.244 -8.550 8.665 1.00 62.06 280 SER A CA 1
ATOM 2291 C C . SER A 1 280 ? 0.676 -9.705 7.854 1.00 62.06 280 SER A C 1
ATOM 2293 O O . SER A 1 280 ? 1.173 -10.839 7.896 1.00 62.06 280 SER A O 1
ATOM 2295 N N . LEU A 1 281 ? -0.435 -9.436 7.186 1.00 61.97 281 LEU A N 1
ATOM 2296 C CA . LEU A 1 281 ? -1.318 -10.437 6.644 1.00 61.97 281 LEU A CA 1
ATOM 2297 C C . LEU A 1 281 ? -1.813 -10.104 5.252 1.00 61.97 281 LEU A C 1
ATOM 2299 O O . LEU A 1 281 ? -1.854 -8.968 4.801 1.00 61.97 281 LEU A O 1
ATOM 2303 N N . ILE A 1 282 ? -2.143 -11.221 4.623 1.00 61.38 282 ILE A N 1
ATOM 2304 C CA . ILE A 1 282 ? -2.583 -11.512 3.272 1.00 61.38 282 ILE A CA 1
ATOM 2305 C C . ILE A 1 282 ? -3.230 -10.329 2.524 1.00 61.38 282 ILE A C 1
ATOM 2307 O O . ILE A 1 282 ? -4.055 -9.600 3.063 1.00 61.38 282 ILE A O 1
ATOM 2311 N N . TYR A 1 283 ? -2.912 -10.293 1.226 1.00 56.00 283 TYR A N 1
ATOM 2312 C CA . TYR A 1 283 ? -3.544 -9.566 0.116 1.00 56.00 283 TYR A CA 1
ATOM 2313 C C . TYR A 1 283 ? -2.946 -8.210 -0.244 1.00 56.00 283 TYR A C 1
ATOM 2315 O O . TYR A 1 283 ? -2.736 -7.335 0.590 1.00 56.00 283 TYR A O 1
ATOM 2323 N N . SER A 1 284 ? -2.656 -8.100 -1.543 1.00 48.06 284 SER A N 1
ATOM 2324 C CA . SER A 1 284 ? -1.937 -6.992 -2.149 1.00 48.06 284 SER A CA 1
ATOM 2325 C C . SER A 1 284 ? -2.815 -5.750 -2.219 1.00 48.06 284 SER A C 1
ATOM 2327 O O . SER A 1 284 ? -3.836 -5.755 -2.913 1.00 48.06 284 SER A O 1
ATOM 2329 N N . SER A 1 285 ? -2.378 -4.676 -1.581 1.00 52.31 285 SER A N 1
ATOM 2330 C CA . SER A 1 285 ? -2.751 -3.317 -1.967 1.00 52.31 285 SER A CA 1
ATOM 2331 C C . SER A 1 285 ? -1.544 -2.630 -2.602 1.00 52.31 285 SER A C 1
ATOM 2333 O O . SER A 1 285 ? -0.400 -2.968 -2.307 1.00 52.31 285 SER A O 1
ATOM 2335 N N . SER A 1 286 ? -1.774 -1.709 -3.532 1.00 46.44 286 SER A N 1
ATOM 2336 C CA . SER A 1 286 ? -0.703 -0.922 -4.155 1.00 46.44 286 SER A CA 1
ATOM 2337 C C . SER A 1 286 ? -0.825 0.518 -3.697 1.00 46.44 286 SER A C 1
ATOM 2339 O O . SER A 1 286 ? -1.905 1.083 -3.861 1.00 46.44 286 SER A O 1
ATOM 2341 N N . SER A 1 287 ? 0.254 1.109 -3.175 1.00 42.41 287 SER A N 1
ATOM 2342 C CA . SER A 1 287 ? 0.327 2.542 -2.865 1.00 42.41 287 SER A CA 1
ATOM 2343 C C . SER A 1 287 ? 1.283 3.285 -3.796 1.00 42.41 287 SER A C 1
ATOM 2345 O O . SER A 1 287 ? 2.349 2.786 -4.160 1.00 42.41 287 SER A O 1
ATOM 2347 N N . SER A 1 288 ? 0.919 4.504 -4.176 1.00 37.03 288 SER A N 1
ATOM 2348 C CA . SER A 1 288 ? 1.777 5.455 -4.875 1.00 37.03 288 SER A CA 1
ATOM 2349 C C . SER A 1 288 ? 2.027 6.645 -3.963 1.00 37.03 288 SER A C 1
ATOM 2351 O O . SER A 1 288 ? 1.081 7.347 -3.656 1.00 37.03 288 SER A O 1
ATOM 2353 N N . SER A 1 289 ? 3.275 6.917 -3.582 1.00 30.22 289 SER A N 1
ATOM 2354 C CA . SER A 1 289 ? 3.604 7.997 -2.644 1.00 30.22 289 SER A CA 1
ATOM 2355 C C . SER A 1 289 ? 3.163 9.384 -3.151 1.00 30.22 289 SER A C 1
ATOM 2357 O O . SER A 1 289 ? 3.890 10.020 -3.921 1.00 30.22 289 SER A O 1
ATOM 2359 N N . PHE A 1 290 ? 2.008 9.864 -2.694 1.00 26.53 290 PHE A N 1
ATOM 2360 C CA . PHE A 1 290 ? 1.511 11.237 -2.819 1.00 26.53 290 PHE A CA 1
ATOM 2361 C C . PHE A 1 290 ? 0.745 11.585 -1.535 1.00 26.53 290 PHE A C 1
ATOM 2363 O O . PHE A 1 290 ? 0.273 10.702 -0.837 1.00 26.53 290 PHE A O 1
ATOM 2370 N N . LYS A 1 291 ? 0.745 12.862 -1.149 1.00 27.23 291 LYS A N 1
ATOM 2371 C CA . LYS A 1 291 ? 0.323 13.305 0.185 1.00 27.23 291 LYS A CA 1
ATOM 2372 C C . LYS A 1 291 ? -1.169 13.661 0.251 1.00 27.23 291 LYS A C 1
ATOM 2374 O O . LYS A 1 291 ? -1.584 14.505 -0.537 1.00 27.23 291 LYS A O 1
ATOM 2379 N N . ASN A 1 292 ? -1.775 13.255 1.372 1.00 32.47 292 ASN A N 1
ATOM 2380 C CA . ASN A 1 292 ? -2.847 13.890 2.159 1.00 32.47 292 ASN A CA 1
ATOM 2381 C C . ASN A 1 292 ? -4.300 13.458 1.892 1.00 32.47 292 ASN A C 1
ATOM 2383 O O . ASN A 1 292 ? -5.049 14.199 1.267 1.00 32.47 292 ASN A O 1
ATOM 2387 N N . ILE A 1 293 ? -4.721 12.381 2.566 1.00 30.25 293 ILE A N 1
ATOM 2388 C CA . ILE A 1 293 ? -6.039 12.076 3.155 1.00 30.25 293 ILE A CA 1
ATOM 2389 C C . ILE A 1 293 ? -5.845 10.751 3.934 1.00 30.25 293 ILE A C 1
ATOM 2391 O O . ILE A 1 293 ? -5.125 9.858 3.512 1.00 30.25 293 ILE A O 1
ATOM 2395 N N . ALA A 1 294 ? -6.438 10.607 5.115 1.00 29.75 294 ALA A N 1
ATOM 2396 C CA . ALA A 1 294 ? -6.490 9.310 5.798 1.00 29.75 294 ALA A CA 1
ATOM 2397 C C . ALA A 1 294 ? -7.946 8.843 5.825 1.00 29.75 294 ALA A C 1
ATOM 2399 O O . ALA A 1 294 ? -8.853 9.659 6.003 1.00 29.75 294 ALA A O 1
ATOM 2400 N N . LEU A 1 295 ? -8.167 7.550 5.622 1.00 34.38 295 LEU A N 1
ATOM 2401 C CA . LEU A 1 295 ? -9.474 6.900 5.639 1.00 34.38 295 LEU A CA 1
ATOM 2402 C C . LEU A 1 295 ? -9.538 5.946 6.831 1.00 34.38 295 LEU A C 1
ATOM 2404 O O . LEU A 1 295 ? -8.568 5.233 7.104 1.00 34.38 295 LEU A O 1
ATOM 2408 N N . PHE A 1 296 ? -10.683 5.926 7.506 1.00 35.44 296 PHE A N 1
ATOM 2409 C CA . PHE A 1 296 ? -11.084 4.862 8.426 1.00 35.44 296 PHE A CA 1
ATOM 2410 C C . PHE A 1 296 ? -12.304 4.113 7.901 1.00 35.44 296 PHE A C 1
ATOM 2412 O O . PHE A 1 296 ? -13.124 4.747 7.191 1.00 35.44 296 PHE A O 1
#

Secondary structure (DSSP, 8-state):
--SS-HHHHHHHHBGGGTSSBS-EEEE-----HHHHHHHHHHHHHSTTEEE----GGGTT-GGGGGGG--TT-EEEEEETTEEEE-TTHHHHHHHHHHH-TT-SEEEEEEET-HHHHHHHHHTT----EEE--SPPPSSS--------GGGSPPP-S-TT----TT---SSTT--EEE-TT-SS-TTSGGGG--SSTTSHHHH-HHHHHHHHHHHHHHHHTT-GGGG--S-EE-TTS----SEEEEEHHHHHTTGGG--S-HHHIIIIIHHHHHT---EEEEEEEEE------EE-

Organism: NCBI:txid265104

Foldseek 3Di:
DQPPPPLPQVLCQDVVNVHDQVAKEKEFLDPDVVVVVVQVVSQVVGPRYYYDDDDPVPSQFPLCVLVPQDFPDKDKKADPQWRDFDNCQRVWLVVVCVVAVLAQKEAELEQLQQQSLLVCQVLQLQAAWAWAQDQDDDPDRDPPPDLALVVFDARDDDPPDAQDQPHDRNDPPIATHGNVVDPGRPRAPSVQRDNARPGCSNVPVSSSRRRSSSVSNCVNVVNQVSSADAKDWPFQGFTDSNTMMHGSVSSVVQSVVDDRPNRNCSRHVSCVVSVGTYIHHTTYIYGDDDDTMMMD

Radius of gyration: 20.17 Å; chains: 1; bounding box: 52×40×60 Å

Sequence (296 aa):
MAGETGTHYFQRNLVHHGGFLDEVVFLQRTSDQEDIDWLHTTVSKTPGYSIANYTEDRVSNYAHSWDLCEPGTMYIKIDDDIVFIEDTTIPAIVDTKLKNPNSLLVSANALNQPALAWIHHHLGVVKPYLPELTPIPGPNPKPKYDWRASDLPDWQGPQSYTVPDDFKPPFPSHRWLPARHLNNTDGTPITTADYTPDGPGWYRWTVAAQQHYSFFEHLEKGELWRYRFTVWDYHYDRLSTTFMCIWGDDVVAIRDDMSGDDEGYMTIEAPKRLRRRMPSLIYSSSSSSFKNIALF

pLDDT: mean 84.07, std 15.68, range [26.28, 97.0]